Protein AF-A0A438HJS9-F1 (afdb_monomer)

Mean predicted aligned error: 13.34 Å

InterPro domains:
  IPR008380 HAD-superfamily hydrolase, subfamily IG, 5'-nucleotidase [PF05761] (18-177)
  IPR008380 HAD-superfamily hydrolase, subfamily IG, 5'-nucleotidase [PTHR12103] (16-177)
  IPR023214 HAD superfamily [G3DSA:3.40.50.1000] (55-177)
  IPR023214 HAD superfamily [G3DSA:3.40.50.1000] (178-227)
  IPR036412 HAD-like superfamily [SSF56784] (24-225)

Sequence (232 aa):
MIPTSMECTNTQESTNQKRKRVTIVKLSKLLSVVAACLIADMVQYFVDAKLEFDPSYIYQDVNHAIQHAHQSGLVHRGILSDPDRYLVKNGQLLRFLKMLREKGKNLFLLTNSPFTLWMEGCVLCWRSLKGNTSFCIDVPFLDSLGERESWRELFDVVIAKANKPNFYSSEHPFRFVMYFGDHLFSDLRGPSKAGWRTAAIIQELESEIQIQNEDSYRFEQAWELGSVGFLA

Structure (mmCIF, N/CA/C/O backbone):
data_AF-A0A438HJS9-F1
#
_entry.id   AF-A0A438HJS9-F1
#
loop_
_atom_site.group_PDB
_atom_site.id
_atom_site.type_symbol
_atom_site.label_atom_id
_atom_site.label_alt_id
_atom_site.label_comp_id
_atom_site.label_asym_id
_atom_site.label_entity_id
_atom_site.label_seq_id
_atom_site.pdbx_PDB_ins_code
_atom_site.Cartn_x
_atom_site.Cartn_y
_atom_site.Cartn_z
_atom_site.occupancy
_atom_site.B_iso_or_equiv
_atom_site.auth_seq_id
_atom_site.auth_comp_id
_atom_site.auth_asym_id
_atom_site.auth_atom_id
_atom_site.pdbx_PDB_model_num
ATOM 1 N N . MET A 1 1 ? 80.259 -23.072 -2.038 1.00 36.91 1 MET A N 1
ATOM 2 C CA . MET A 1 1 ? 79.045 -22.865 -1.221 1.00 36.91 1 MET A CA 1
ATOM 3 C C . MET A 1 1 ? 78.018 -22.135 -2.072 1.00 36.91 1 MET A C 1
ATOM 5 O O . MET A 1 1 ? 78.309 -21.048 -2.543 1.00 36.91 1 MET A O 1
ATOM 9 N N . ILE A 1 2 ? 76.881 -22.777 -2.319 1.00 23.23 2 ILE A N 1
ATOM 10 C CA . ILE A 1 2 ? 75.608 -22.225 -2.831 1.00 23.23 2 ILE A CA 1
ATOM 11 C C . ILE A 1 2 ? 74.6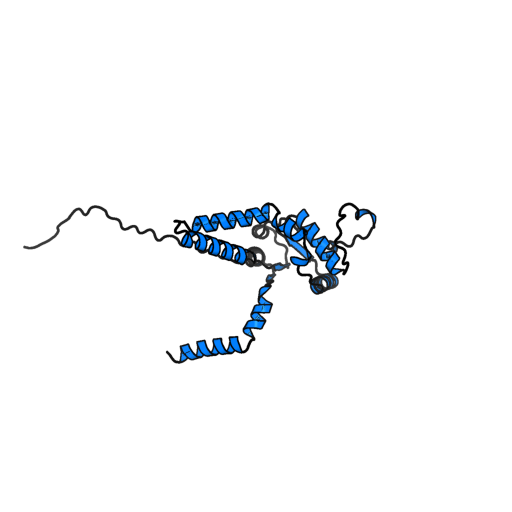62 -22.164 -1.604 1.00 23.23 2 ILE A C 1
ATOM 13 O O . ILE A 1 2 ? 74.861 -23.025 -0.740 1.00 23.23 2 ILE A O 1
ATOM 17 N N . PRO A 1 3 ? 73.567 -21.368 -1.525 1.00 37.38 3 PRO A N 1
ATOM 18 C CA . PRO A 1 3 ? 73.232 -19.978 -1.909 1.00 37.38 3 PRO A CA 1
ATOM 19 C C . PRO A 1 3 ? 72.901 -19.149 -0.624 1.00 37.38 3 PRO A C 1
ATOM 21 O O . PRO A 1 3 ? 73.185 -19.616 0.470 1.00 37.38 3 PRO A O 1
ATOM 24 N N . THR A 1 4 ? 72.465 -17.882 -0.633 1.00 26.59 4 THR A N 1
ATOM 25 C CA . THR A 1 4 ? 71.075 -17.346 -0.742 1.00 26.59 4 THR A CA 1
ATOM 26 C C . THR A 1 4 ? 71.210 -15.843 -0.432 1.00 26.59 4 THR A C 1
ATOM 28 O O . THR A 1 4 ? 71.917 -15.519 0.511 1.00 26.59 4 THR A O 1
ATOM 31 N N . SER A 1 5 ? 70.659 -14.852 -1.126 1.00 31.12 5 SER A N 1
ATOM 32 C CA . SER A 1 5 ? 69.357 -14.698 -1.771 1.00 31.12 5 SER A CA 1
ATOM 33 C C . SER A 1 5 ? 69.440 -13.561 -2.803 1.00 31.12 5 SER A C 1
ATOM 35 O O . SER A 1 5 ? 70.046 -12.525 -2.538 1.00 31.12 5 SER A O 1
ATOM 37 N N . MET A 1 6 ? 68.816 -13.740 -3.970 1.00 30.30 6 MET A N 1
ATOM 38 C CA . MET A 1 6 ? 68.521 -12.649 -4.903 1.00 30.30 6 MET A CA 1
ATOM 39 C C . MET A 1 6 ? 67.358 -11.823 -4.344 1.00 30.30 6 MET A C 1
ATOM 41 O O . MET A 1 6 ? 66.237 -12.323 -4.284 1.00 30.30 6 MET A O 1
ATOM 45 N N . GLU A 1 7 ? 67.591 -10.562 -3.992 1.00 28.34 7 GLU A N 1
ATOM 46 C CA . GLU A 1 7 ? 66.517 -9.567 -3.939 1.00 28.34 7 GLU A CA 1
ATOM 47 C C . GLU A 1 7 ? 66.384 -8.939 -5.331 1.00 28.34 7 GLU A C 1
ATOM 49 O O . GLU A 1 7 ? 67.071 -7.984 -5.684 1.00 28.34 7 GLU A O 1
ATOM 54 N N . CYS A 1 8 ? 65.518 -9.526 -6.161 1.00 27.89 8 CYS A N 1
ATOM 55 C CA . CYS A 1 8 ? 64.969 -8.832 -7.321 1.00 27.89 8 CYS A CA 1
ATOM 56 C C . CYS A 1 8 ? 63.914 -7.840 -6.824 1.00 27.89 8 CYS A C 1
ATOM 58 O O . CYS A 1 8 ? 62.907 -8.230 -6.233 1.00 27.89 8 CYS A O 1
ATOM 60 N N . THR A 1 9 ? 64.134 -6.557 -7.093 1.00 31.39 9 THR A N 1
ATOM 61 C CA . THR A 1 9 ? 63.123 -5.504 -6.998 1.00 31.39 9 THR A CA 1
ATOM 62 C C . THR A 1 9 ? 61.981 -5.816 -7.967 1.00 31.39 9 THR A C 1
ATOM 64 O O . THR A 1 9 ? 62.083 -5.520 -9.156 1.00 31.39 9 THR A O 1
ATOM 67 N N . ASN A 1 10 ? 60.905 -6.433 -7.473 1.00 28.92 10 ASN A N 1
ATOM 68 C CA . ASN A 1 10 ? 59.678 -6.601 -8.242 1.00 28.92 10 ASN A CA 1
ATOM 69 C C . ASN A 1 10 ? 58.824 -5.340 -8.118 1.00 28.92 10 ASN A C 1
ATOM 71 O O . ASN A 1 10 ? 58.289 -5.005 -7.060 1.00 28.92 10 ASN A O 1
ATOM 75 N N . THR A 1 11 ? 58.730 -4.651 -9.246 1.00 31.45 11 THR A N 1
ATOM 76 C CA . THR A 1 11 ? 57.794 -3.581 -9.553 1.00 31.45 11 THR A CA 1
ATOM 77 C C . THR A 1 11 ? 56.360 -4.026 -9.266 1.00 31.45 11 THR A C 1
ATOM 79 O O . THR A 1 11 ? 55.973 -5.169 -9.502 1.00 31.45 11 THR A O 1
ATOM 82 N N . GLN A 1 12 ? 55.583 -3.094 -8.726 1.00 38.19 12 GLN A N 1
ATOM 83 C CA . GLN A 1 12 ? 54.184 -3.245 -8.357 1.00 38.19 12 GLN A CA 1
ATOM 84 C C . GLN A 1 12 ? 53.313 -3.678 -9.544 1.00 38.19 12 GLN A C 1
ATOM 86 O O . GLN A 1 12 ? 53.161 -2.921 -10.493 1.00 38.19 12 GLN A O 1
ATOM 91 N N . GLU A 1 13 ? 52.615 -4.801 -9.407 1.00 30.44 13 GLU A N 1
ATOM 92 C CA . GLU A 1 13 ? 51.274 -4.967 -9.972 1.00 30.44 13 GLU A CA 1
ATOM 93 C C . GLU A 1 13 ? 50.372 -5.534 -8.879 1.00 30.44 13 GLU A C 1
ATOM 95 O O . GLU A 1 13 ? 50.221 -6.737 -8.676 1.00 30.44 13 GLU A O 1
ATOM 100 N N . SER A 1 14 ? 49.794 -4.623 -8.096 1.00 30.41 14 SER A N 1
ATOM 101 C CA . SER A 1 14 ? 48.720 -4.962 -7.178 1.00 30.41 14 SER A CA 1
ATOM 102 C C . SER A 1 14 ? 47.487 -5.342 -7.997 1.00 30.41 14 SER A C 1
ATOM 104 O O . SER A 1 14 ? 46.761 -4.468 -8.475 1.00 30.41 14 SER A O 1
ATOM 106 N N . THR A 1 15 ? 47.206 -6.636 -8.124 1.00 37.34 15 THR A N 1
ATOM 107 C CA . THR A 1 15 ? 45.892 -7.141 -8.532 1.00 37.34 15 THR A CA 1
ATOM 108 C C . THR A 1 15 ? 44.887 -6.847 -7.420 1.00 37.34 15 THR A C 1
ATOM 110 O O . THR A 1 15 ? 44.497 -7.717 -6.644 1.00 37.34 15 THR A O 1
ATOM 113 N N . ASN A 1 16 ? 44.483 -5.584 -7.297 1.00 35.62 16 ASN A N 1
ATOM 114 C CA . ASN A 1 16 ? 43.417 -5.165 -6.403 1.00 35.62 16 ASN A CA 1
ATOM 115 C C . ASN A 1 16 ? 42.095 -5.230 -7.176 1.00 35.62 16 ASN A C 1
ATOM 117 O O . ASN A 1 16 ? 41.502 -4.210 -7.530 1.00 35.62 16 ASN A O 1
ATOM 121 N N . GLN A 1 17 ? 41.648 -6.451 -7.481 1.00 43.78 17 GLN A N 1
ATOM 122 C CA . GLN A 1 17 ? 40.309 -6.699 -8.006 1.00 43.78 17 GLN A CA 1
ATOM 123 C C . GLN A 1 17 ? 39.312 -6.375 -6.879 1.00 43.78 17 GLN A C 1
ATOM 125 O O . GLN A 1 17 ? 38.892 -7.252 -6.122 1.00 43.78 17 GLN A O 1
ATOM 130 N N . LYS A 1 18 ? 38.963 -5.091 -6.710 1.00 45.22 18 LYS A N 1
ATOM 131 C CA . LYS A 1 18 ? 37.887 -4.656 -5.809 1.00 45.22 18 LYS A CA 1
ATOM 132 C C . LYS A 1 18 ? 36.639 -5.455 -6.180 1.00 45.22 18 LYS A C 1
ATOM 134 O O . LYS A 1 18 ? 36.054 -5.219 -7.236 1.00 45.22 18 LYS A O 1
ATOM 139 N N . ARG A 1 19 ? 36.231 -6.406 -5.329 1.00 44.53 19 ARG A N 1
ATOM 140 C CA . ARG A 1 19 ? 34.932 -7.087 -5.441 1.00 44.53 19 ARG A CA 1
ATOM 141 C C . ARG A 1 19 ? 33.866 -6.006 -5.627 1.00 44.53 19 ARG A C 1
ATOM 143 O O . ARG A 1 19 ? 33.640 -5.221 -4.705 1.00 44.53 19 ARG A O 1
ATOM 150 N N . LYS A 1 20 ? 33.243 -5.941 -6.812 1.00 50.22 20 LYS A N 1
ATOM 151 C CA . LYS A 1 20 ? 32.084 -5.071 -7.047 1.00 50.22 20 LYS A CA 1
ATOM 152 C C . LYS A 1 20 ? 31.055 -5.420 -5.973 1.00 50.22 20 LYS A C 1
ATOM 154 O O . LYS A 1 20 ? 30.619 -6.565 -5.877 1.00 50.22 20 LYS A O 1
ATOM 159 N N . ARG A 1 21 ? 30.740 -4.458 -5.104 1.00 48.16 21 ARG A N 1
ATOM 160 C CA . ARG A 1 21 ? 29.723 -4.623 -4.064 1.00 48.16 21 ARG A CA 1
ATOM 161 C C . ARG A 1 21 ? 28.391 -4.795 -4.787 1.00 48.16 21 ARG A C 1
ATOM 163 O O . ARG A 1 21 ? 27.907 -3.850 -5.398 1.00 48.16 21 ARG A O 1
ATOM 170 N N . VAL A 1 22 ? 27.840 -6.004 -4.766 1.00 57.97 22 VAL A N 1
ATOM 171 C CA . VAL A 1 22 ? 26.507 -6.259 -5.312 1.00 57.97 22 VAL A CA 1
ATOM 172 C C . VAL A 1 22 ? 25.498 -5.667 -4.333 1.00 57.97 22 VAL A C 1
ATOM 174 O O . VAL A 1 22 ? 25.405 -6.109 -3.188 1.00 57.97 22 VAL A O 1
ATOM 177 N N . THR A 1 23 ? 24.772 -4.639 -4.765 1.00 67.50 23 THR A N 1
ATOM 178 C CA . THR A 1 23 ? 23.659 -4.075 -3.997 1.00 67.50 23 THR A CA 1
ATOM 179 C C . THR A 1 23 ? 22.40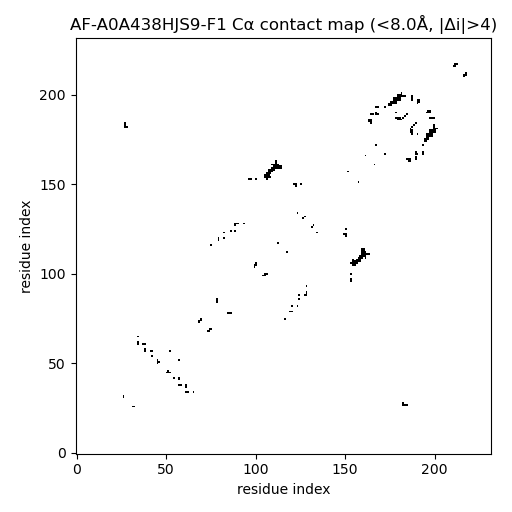6 -4.872 -4.327 1.00 67.50 23 THR A C 1
ATOM 181 O O . THR A 1 23 ? 21.853 -4.739 -5.414 1.00 67.50 23 THR A O 1
ATOM 184 N N . ILE A 1 24 ? 21.963 -5.717 -3.396 1.00 68.50 24 ILE A N 1
ATOM 185 C CA . ILE A 1 24 ? 20.696 -6.445 -3.521 1.00 68.50 24 ILE A CA 1
ATOM 186 C C . ILE A 1 24 ? 19.579 -5.549 -2.992 1.00 68.50 24 ILE A C 1
ATOM 188 O O . ILE A 1 24 ? 19.628 -5.090 -1.848 1.00 68.50 24 ILE A O 1
ATOM 192 N N . VAL A 1 25 ? 18.559 -5.320 -3.815 1.00 66.12 25 VAL A N 1
ATOM 193 C CA . VAL A 1 25 ? 17.379 -4.538 -3.443 1.00 66.12 25 VAL A CA 1
ATOM 194 C C . VAL A 1 25 ? 16.231 -5.485 -3.131 1.00 66.12 25 VAL A C 1
ATOM 196 O O . VAL A 1 25 ? 15.881 -6.342 -3.936 1.00 66.12 25 VAL A O 1
ATOM 199 N N . LYS A 1 26 ? 15.612 -5.310 -1.959 1.00 60.88 26 LYS A N 1
ATOM 200 C CA . LYS A 1 26 ? 14.424 -6.074 -1.580 1.00 60.88 26 LYS A CA 1
ATOM 201 C C . LYS A 1 26 ? 13.152 -5.374 -2.054 1.00 60.88 26 LYS A C 1
ATOM 203 O O . LYS A 1 26 ? 12.781 -4.316 -1.549 1.00 60.88 26 LYS A O 1
ATOM 208 N N . LEU A 1 27 ? 12.464 -6.024 -2.978 1.00 60.16 27 LEU A N 1
ATOM 209 C CA . LEU A 1 27 ? 11.144 -5.669 -3.482 1.00 60.16 27 LEU A CA 1
ATOM 210 C C . LEU A 1 27 ? 10.079 -6.287 -2.561 1.00 60.16 27 LEU A C 1
ATOM 212 O O . LEU A 1 27 ? 10.125 -7.476 -2.273 1.00 60.16 27 LEU A O 1
ATOM 216 N N . SER A 1 28 ? 9.192 -5.473 -1.984 1.00 57.69 28 SER A N 1
ATOM 217 C CA . SER A 1 28 ? 8.257 -5.925 -0.927 1.00 57.69 28 SER A CA 1
ATOM 218 C C . SER A 1 28 ? 6.917 -5.187 -0.915 1.00 57.69 28 SER A C 1
ATOM 220 O O . SER A 1 28 ? 6.211 -5.204 0.091 1.00 57.69 28 SER A O 1
ATOM 222 N N . LYS A 1 29 ? 6.594 -4.491 -2.007 1.00 66.00 29 LYS A N 1
ATOM 223 C CA . LYS A 1 29 ? 5.339 -3.761 -2.201 1.00 66.00 29 LYS A CA 1
ATOM 224 C C . LYS A 1 29 ? 4.635 -4.309 -3.437 1.00 66.00 29 LYS A C 1
ATOM 226 O O . LYS A 1 29 ? 5.308 -4.767 -4.352 1.00 66.00 29 LYS A O 1
ATOM 231 N N . LEU A 1 30 ? 3.323 -4.122 -3.536 1.00 60.19 30 LEU A N 1
ATOM 232 C CA . LEU A 1 30 ? 2.582 -4.381 -4.778 1.00 60.19 30 LEU A CA 1
ATOM 233 C C . LEU A 1 30 ? 3.174 -3.590 -5.967 1.00 60.19 30 LEU A C 1
ATOM 235 O O . LEU A 1 30 ? 3.402 -4.120 -7.049 1.00 60.19 30 LEU A O 1
ATOM 239 N N . LEU A 1 31 ? 3.574 -2.336 -5.723 1.00 66.94 31 LEU A N 1
ATOM 240 C CA . LEU A 1 31 ? 4.291 -1.494 -6.694 1.00 66.94 31 LEU A CA 1
ATOM 241 C C . LEU A 1 31 ? 5.680 -2.027 -7.071 1.00 66.94 31 LEU A C 1
ATOM 243 O O . LEU A 1 31 ? 6.273 -1.576 -8.047 1.00 66.94 31 LEU A O 1
ATOM 247 N N . SER A 1 32 ? 6.228 -2.968 -6.301 1.00 74.38 32 SER A N 1
ATOM 248 C CA . SER A 1 32 ? 7.504 -3.587 -6.633 1.00 74.38 32 SER A CA 1
ATOM 249 C C . SER A 1 32 ? 7.410 -4.510 -7.843 1.00 74.38 32 SER A C 1
ATOM 251 O O . SER A 1 32 ? 8.415 -4.658 -8.527 1.00 74.38 32 SER A O 1
ATOM 253 N N . VAL A 1 33 ? 6.233 -5.070 -8.140 1.00 81.19 33 VAL A N 1
ATOM 254 C CA . VAL A 1 33 ? 6.018 -5.830 -9.381 1.00 81.19 33 VAL A CA 1
ATOM 255 C C . VAL A 1 33 ? 6.135 -4.893 -10.581 1.00 81.19 33 VAL A C 1
ATOM 257 O O . VAL A 1 33 ? 6.899 -5.168 -11.496 1.00 81.19 33 VAL A O 1
ATOM 260 N N . VAL A 1 34 ? 5.488 -3.722 -10.521 1.00 83.62 34 VAL A N 1
ATOM 261 C CA . VAL A 1 34 ? 5.596 -2.687 -11.566 1.00 83.62 34 VAL A CA 1
ATOM 262 C C . VAL A 1 34 ? 7.048 -2.244 -11.757 1.00 83.62 34 VAL A C 1
ATOM 264 O O . VAL A 1 34 ? 7.524 -2.170 -12.885 1.00 83.62 34 VAL A O 1
ATOM 267 N N . ALA A 1 35 ? 7.773 -1.993 -10.662 1.00 86.44 35 ALA A N 1
ATOM 268 C CA . ALA A 1 35 ? 9.187 -1.633 -10.732 1.00 86.44 35 ALA A CA 1
ATOM 269 C C . ALA A 1 35 ? 10.042 -2.744 -11.362 1.00 86.44 35 ALA A C 1
ATOM 271 O O . ALA A 1 35 ? 10.905 -2.448 -12.183 1.00 86.44 35 ALA A O 1
ATOM 272 N N . ALA A 1 36 ? 9.801 -4.009 -11.005 1.00 88.69 36 ALA A N 1
ATOM 273 C CA . ALA A 1 36 ? 10.524 -5.147 -11.565 1.00 88.69 36 ALA A CA 1
ATOM 274 C C . ALA A 1 36 ? 10.272 -5.300 -13.070 1.00 88.69 36 ALA A C 1
ATOM 276 O O . ALA A 1 36 ? 11.234 -5.444 -13.819 1.00 88.69 36 ALA A O 1
ATOM 277 N N . CYS A 1 37 ? 9.011 -5.210 -13.504 1.00 91.06 37 CYS A N 1
ATOM 278 C CA . CYS A 1 37 ? 8.646 -5.257 -14.919 1.00 91.06 37 CYS A CA 1
ATOM 279 C C . CYS A 1 37 ? 9.308 -4.117 -15.698 1.00 91.06 37 CYS A C 1
ATOM 281 O O . CYS A 1 37 ? 9.987 -4.380 -16.678 1.00 91.06 37 CYS A O 1
ATOM 283 N N . LEU A 1 38 ? 9.222 -2.873 -15.213 1.00 91.81 38 LEU A N 1
ATOM 284 C CA . LEU A 1 38 ? 9.847 -1.728 -15.887 1.00 91.81 38 LEU A CA 1
ATOM 285 C C . LEU A 1 38 ? 11.370 -1.856 -15.984 1.00 91.81 38 LEU A C 1
ATOM 287 O O . LEU A 1 38 ? 11.947 -1.532 -17.017 1.00 91.81 38 LEU A O 1
ATOM 291 N N . ILE A 1 39 ? 12.031 -2.334 -14.926 1.00 93.31 39 ILE A N 1
ATOM 292 C CA . ILE A 1 39 ? 13.476 -2.590 -14.967 1.00 93.31 39 ILE A CA 1
ATOM 293 C C . ILE A 1 39 ? 13.788 -3.676 -16.000 1.00 93.31 39 ILE A C 1
ATOM 295 O O . ILE A 1 39 ? 14.720 -3.501 -16.780 1.00 93.31 39 ILE A O 1
ATOM 299 N N . ALA A 1 40 ? 13.026 -4.774 -16.016 1.00 93.88 40 ALA A N 1
ATOM 300 C CA . ALA A 1 40 ? 13.219 -5.862 -16.969 1.00 93.88 40 ALA A CA 1
ATOM 301 C C . ALA A 1 40 ? 13.025 -5.385 -18.416 1.00 93.88 40 ALA A C 1
ATOM 303 O O . ALA A 1 40 ? 13.897 -5.625 -19.247 1.00 93.88 40 ALA A O 1
ATOM 304 N N . ASP A 1 41 ? 11.953 -4.639 -18.686 1.00 95.19 41 ASP A N 1
ATOM 305 C CA . ASP A 1 41 ? 11.640 -4.089 -20.006 1.00 95.19 41 ASP A CA 1
ATOM 306 C C . ASP A 1 41 ? 12.724 -3.114 -20.479 1.00 95.19 41 ASP A C 1
ATOM 308 O O . ASP A 1 41 ? 13.176 -3.186 -21.622 1.00 95.19 41 ASP A O 1
ATOM 312 N N . MET A 1 42 ? 13.196 -2.223 -19.598 1.00 94.88 42 MET A N 1
ATOM 313 C CA . MET A 1 42 ? 14.285 -1.305 -19.932 1.00 94.88 42 MET A CA 1
ATOM 314 C C . MET A 1 42 ? 15.573 -2.068 -20.225 1.00 94.88 42 MET A C 1
ATOM 316 O O . MET A 1 42 ? 16.196 -1.830 -21.255 1.00 94.88 42 MET A O 1
ATOM 320 N N . VAL A 1 43 ? 15.967 -3.004 -19.359 1.00 95.06 43 VAL A N 1
ATOM 321 C CA . VAL A 1 43 ? 17.169 -3.822 -19.573 1.00 95.06 43 VAL A CA 1
ATOM 322 C C . VAL A 1 43 ? 17.080 -4.576 -20.899 1.00 95.06 43 VAL A C 1
ATOM 324 O O . VAL A 1 43 ? 18.034 -4.531 -21.674 1.00 95.06 43 VAL A O 1
ATOM 327 N N . GLN A 1 44 ? 15.938 -5.202 -21.193 1.00 95.75 44 GLN A N 1
ATOM 328 C CA . GLN A 1 44 ? 15.708 -5.903 -22.455 1.00 95.75 44 GLN A CA 1
ATOM 329 C C . GLN A 1 44 ? 15.855 -4.956 -23.653 1.00 95.75 44 GLN A C 1
ATOM 331 O O . GLN A 1 44 ? 16.579 -5.267 -24.595 1.00 95.75 44 GLN A O 1
ATOM 336 N N . TYR A 1 45 ? 15.268 -3.758 -23.580 1.00 96.44 45 TYR A N 1
ATOM 337 C CA . TYR A 1 45 ? 15.394 -2.738 -24.621 1.00 96.44 45 TYR A CA 1
ATOM 338 C C . TYR A 1 45 ? 16.854 -2.339 -24.895 1.00 96.44 45 TYR A C 1
ATOM 340 O O . TYR A 1 45 ? 17.269 -2.285 -26.054 1.00 96.44 45 TYR A O 1
ATOM 348 N N . PHE A 1 46 ? 17.659 -2.082 -23.855 1.00 96.19 46 PHE A N 1
ATOM 349 C CA . PHE A 1 46 ? 19.078 -1.740 -24.031 1.00 96.19 46 PHE A CA 1
ATOM 350 C C . PHE A 1 46 ? 19.875 -2.898 -24.648 1.00 96.19 46 PHE A C 1
ATOM 352 O O . PHE A 1 46 ? 20.724 -2.664 -25.513 1.00 96.19 46 PHE A O 1
ATOM 359 N N . VAL A 1 47 ? 19.583 -4.137 -24.237 1.00 95.88 47 VAL A N 1
ATOM 360 C CA . VAL A 1 47 ? 20.211 -5.349 -24.782 1.00 95.88 47 VAL A CA 1
ATOM 361 C C . VAL A 1 47 ? 19.897 -5.507 -26.270 1.00 95.88 47 VAL A C 1
ATOM 363 O O . VAL A 1 47 ? 20.822 -5.660 -27.071 1.00 95.88 47 VAL A O 1
ATOM 366 N N . ASP A 1 48 ? 18.626 -5.403 -26.657 1.00 97.62 48 ASP A N 1
ATOM 367 C CA . ASP A 1 48 ? 18.191 -5.562 -28.050 1.00 97.62 48 ASP A CA 1
ATOM 368 C C . ASP A 1 48 ? 18.756 -4.459 -28.954 1.00 97.62 48 ASP A C 1
ATOM 370 O O . ASP A 1 48 ? 19.172 -4.714 -30.088 1.00 97.62 48 ASP A O 1
ATOM 374 N N . ALA A 1 49 ? 18.851 -3.235 -28.426 1.00 97.06 49 ALA A N 1
ATOM 375 C CA . ALA A 1 49 ? 19.447 -2.094 -29.111 1.00 97.06 49 ALA A CA 1
ATOM 376 C C . ALA A 1 49 ? 20.990 -2.116 -29.138 1.00 97.06 49 ALA A C 1
ATOM 378 O O . ALA A 1 49 ? 21.594 -1.246 -29.768 1.00 97.06 49 ALA A O 1
ATOM 379 N N . LYS A 1 50 ? 21.639 -3.093 -28.482 1.00 97.00 50 LYS A N 1
ATOM 380 C CA . LYS A 1 50 ? 23.105 -3.191 -28.323 1.00 97.00 50 LYS A CA 1
ATOM 381 C C . LYS A 1 50 ? 23.733 -1.926 -27.728 1.00 97.00 50 LYS A C 1
ATOM 383 O O . LYS A 1 50 ? 24.828 -1.520 -28.117 1.00 97.00 50 LYS A O 1
ATOM 388 N N . LEU A 1 51 ? 23.027 -1.295 -26.797 1.00 95.69 51 LEU A N 1
ATOM 389 C CA . LEU A 1 51 ? 23.491 -0.111 -26.087 1.00 95.69 51 LEU A CA 1
ATOM 390 C C . LEU A 1 51 ? 24.209 -0.531 -24.802 1.00 95.69 51 LEU A C 1
ATOM 392 O O . LEU A 1 51 ? 23.726 -1.389 -24.066 1.00 95.69 51 LEU A O 1
ATOM 396 N N . GLU A 1 52 ? 25.349 0.091 -24.507 1.00 95.44 52 GLU A N 1
ATOM 397 C CA . GLU A 1 52 ? 25.984 -0.060 -23.196 1.00 95.44 52 GLU A CA 1
ATOM 398 C C . GLU A 1 52 ? 25.170 0.680 -22.128 1.00 95.44 52 GLU A C 1
ATOM 400 O O . GLU A 1 52 ? 24.716 1.806 -22.340 1.00 95.44 52 GLU A O 1
ATOM 405 N N . PHE A 1 53 ? 24.992 0.055 -20.965 1.00 93.94 53 PHE A N 1
ATOM 406 C CA . PHE A 1 53 ? 24.255 0.633 -19.844 1.00 93.94 53 PHE A CA 1
ATOM 407 C C . PHE A 1 53 ? 24.836 0.186 -18.500 1.00 93.94 53 PHE A C 1
ATOM 409 O O . PHE A 1 53 ? 25.448 -0.878 -18.387 1.00 93.94 53 PHE A O 1
ATOM 416 N N . ASP A 1 54 ? 24.597 0.983 -17.456 1.00 92.94 54 ASP A N 1
ATOM 417 C CA . ASP A 1 54 ? 24.842 0.581 -16.071 1.00 92.94 54 ASP A CA 1
ATOM 418 C C . ASP A 1 54 ? 23.500 0.234 -15.396 1.00 92.94 54 ASP A C 1
ATOM 420 O O . ASP A 1 54 ? 22.624 1.104 -15.286 1.00 92.94 54 ASP A O 1
ATOM 424 N N . PRO A 1 55 ? 23.311 -1.009 -14.912 1.00 89.25 55 PRO A N 1
ATOM 425 C CA . PRO A 1 55 ? 22.075 -1.421 -14.250 1.00 89.25 55 PRO A CA 1
ATOM 426 C C . PRO A 1 55 ? 21.686 -0.550 -13.047 1.00 89.25 55 PRO A C 1
ATOM 428 O O . PRO A 1 55 ? 20.503 -0.431 -12.727 1.00 89.25 55 PRO A O 1
ATOM 431 N N . SER A 1 56 ? 22.661 0.060 -12.365 1.00 90.44 56 SER A N 1
ATOM 432 C CA . SER A 1 56 ? 22.400 0.913 -11.206 1.00 90.44 56 SER A CA 1
ATOM 433 C C . SER A 1 56 ? 21.711 2.223 -11.586 1.00 90.44 56 SER A C 1
ATOM 435 O O . SER A 1 56 ? 20.833 2.660 -10.841 1.00 90.44 56 SER A O 1
ATOM 437 N N . TYR A 1 57 ? 22.032 2.802 -12.748 1.00 93.44 57 TYR A N 1
ATOM 438 C CA . TYR A 1 57 ? 21.351 3.998 -13.248 1.00 93.44 57 TYR A CA 1
ATOM 439 C C . TYR A 1 57 ? 19.942 3.675 -13.734 1.00 93.44 57 TYR A C 1
ATOM 441 O O . TYR A 1 57 ? 19.012 4.365 -13.333 1.00 93.44 57 TYR A O 1
ATOM 449 N N . ILE A 1 58 ? 19.749 2.562 -14.455 1.00 92.88 58 ILE A N 1
ATOM 450 C CA . ILE A 1 58 ? 18.400 2.105 -14.838 1.00 92.88 58 ILE A CA 1
ATOM 451 C C . ILE A 1 58 ? 17.522 1.944 -13.593 1.00 92.88 58 ILE A C 1
ATOM 453 O O . ILE A 1 58 ? 16.409 2.463 -13.531 1.00 92.88 58 ILE A O 1
ATOM 457 N N . TYR A 1 59 ? 18.036 1.267 -12.564 1.00 90.44 59 TYR A N 1
ATOM 458 C CA . TYR A 1 59 ? 17.318 1.109 -11.305 1.00 90.44 59 TYR A CA 1
ATOM 459 C C . TYR A 1 59 ? 16.975 2.462 -10.655 1.00 90.44 59 TYR A C 1
ATOM 461 O O . TYR A 1 59 ? 15.852 2.646 -10.182 1.00 90.44 59 TYR A O 1
ATOM 469 N N . GLN A 1 60 ? 17.922 3.403 -10.596 1.00 91.56 60 GLN A N 1
ATOM 470 C CA . GLN A 1 60 ? 17.691 4.726 -10.003 1.00 91.56 60 GLN A CA 1
ATOM 471 C C . GLN A 1 60 ? 16.635 5.516 -10.778 1.00 91.56 60 GLN A C 1
ATOM 473 O O . GLN A 1 60 ? 15.706 6.035 -10.161 1.00 91.56 60 GLN A O 1
ATOM 478 N N . ASP A 1 61 ? 16.727 5.538 -12.104 1.00 93.81 61 ASP A N 1
ATOM 479 C CA . ASP A 1 61 ? 15.814 6.276 -12.974 1.00 93.81 61 ASP A CA 1
ATOM 480 C C . ASP A 1 61 ? 14.391 5.723 -12.896 1.00 93.81 61 ASP A C 1
ATOM 482 O O . ASP A 1 61 ? 13.443 6.491 -12.712 1.00 93.81 61 ASP A O 1
ATOM 486 N N . VAL A 1 62 ? 14.226 4.394 -12.922 1.00 92.00 62 VAL A N 1
ATOM 487 C CA . VAL A 1 62 ? 12.911 3.758 -12.739 1.00 92.00 62 VAL A CA 1
ATOM 488 C C . VAL A 1 62 ? 12.321 4.118 -11.377 1.00 92.00 62 VAL A C 1
ATOM 490 O O . VAL A 1 62 ? 11.156 4.512 -11.288 1.00 92.00 62 VAL A O 1
ATOM 493 N N . ASN A 1 63 ? 13.107 4.037 -10.300 1.00 89.25 63 ASN A N 1
ATOM 494 C CA . ASN A 1 63 ? 12.606 4.390 -8.972 1.00 89.25 63 ASN A CA 1
ATOM 495 C C . ASN A 1 63 ? 12.257 5.872 -8.854 1.00 89.25 63 ASN A C 1
ATOM 497 O O . ASN A 1 63 ? 11.244 6.202 -8.238 1.00 89.25 63 ASN A O 1
ATOM 501 N N . HIS A 1 64 ? 13.055 6.764 -9.440 1.00 90.75 64 HIS A N 1
ATOM 502 C CA . HIS A 1 64 ? 12.753 8.191 -9.472 1.00 90.75 64 HIS A CA 1
ATOM 503 C C . HIS A 1 64 ? 11.473 8.475 -10.259 1.00 90.75 64 HIS A C 1
ATOM 505 O O . HIS A 1 64 ? 10.637 9.244 -9.785 1.00 90.75 64 HIS A O 1
ATOM 511 N N . ALA A 1 65 ? 11.269 7.818 -11.403 1.00 91.38 65 ALA A N 1
ATOM 512 C CA . ALA A 1 65 ? 10.059 7.959 -12.206 1.00 91.38 65 ALA A CA 1
ATOM 513 C C . ALA A 1 65 ? 8.808 7.490 -11.445 1.00 91.38 65 ALA A C 1
ATOM 515 O O . ALA A 1 65 ? 7.815 8.219 -11.370 1.00 91.38 65 ALA A O 1
ATOM 516 N N . ILE A 1 66 ? 8.871 6.316 -10.809 1.00 88.19 66 ILE A N 1
ATOM 517 C CA . ILE A 1 66 ? 7.780 5.794 -9.972 1.00 88.19 66 ILE A CA 1
ATOM 518 C C . ILE A 1 66 ? 7.506 6.751 -8.809 1.00 88.19 66 ILE A C 1
ATOM 520 O O . ILE A 1 66 ? 6.362 7.146 -8.572 1.00 88.19 66 ILE A O 1
ATOM 524 N N . GLN A 1 67 ? 8.550 7.178 -8.098 1.00 85.88 67 GLN A N 1
ATOM 525 C CA . GLN A 1 67 ? 8.412 8.081 -6.961 1.00 85.88 67 GLN A CA 1
ATOM 526 C C . GLN A 1 67 ? 7.797 9.424 -7.376 1.00 85.88 67 GLN A C 1
ATOM 528 O O . GLN A 1 67 ? 6.914 9.933 -6.682 1.00 85.88 67 GLN A O 1
ATOM 533 N N . HIS A 1 68 ? 8.203 9.965 -8.525 1.00 88.12 68 HIS A N 1
ATOM 534 C CA . HIS A 1 68 ? 7.629 11.175 -9.099 1.00 88.12 68 HIS A CA 1
ATOM 535 C C . HIS A 1 68 ? 6.144 10.990 -9.440 1.00 88.12 68 HIS A C 1
ATOM 537 O O . HIS A 1 68 ? 5.324 11.838 -9.080 1.00 88.12 68 HIS A O 1
ATOM 543 N N . ALA A 1 69 ? 5.755 9.873 -10.064 1.00 86.75 69 ALA A N 1
ATOM 544 C CA . ALA A 1 69 ? 4.353 9.579 -10.371 1.00 86.75 69 ALA A CA 1
ATOM 545 C C . ALA A 1 69 ? 3.471 9.541 -9.105 1.00 86.75 69 ALA A C 1
ATOM 547 O O . ALA A 1 69 ? 2.340 10.038 -9.112 1.00 86.75 69 ALA A O 1
ATOM 548 N N . HIS A 1 70 ? 4.003 9.024 -7.993 1.00 81.31 70 HIS A N 1
ATOM 549 C CA . HIS A 1 70 ? 3.320 9.038 -6.697 1.00 81.31 70 HIS A CA 1
ATOM 550 C C . HIS A 1 70 ? 3.257 10.435 -6.066 1.00 81.31 70 HIS A C 1
ATOM 552 O O . HIS A 1 70 ? 2.185 10.879 -5.655 1.00 81.31 70 HIS A O 1
ATOM 558 N N . GLN A 1 71 ? 4.387 11.141 -5.986 1.00 81.44 71 GLN A N 1
ATOM 559 C CA . GLN A 1 71 ? 4.484 12.439 -5.305 1.00 81.44 71 GLN A CA 1
ATOM 560 C C . GLN A 1 71 ? 3.756 13.566 -6.043 1.00 81.44 71 GLN A C 1
ATOM 562 O O . GLN A 1 71 ? 3.206 14.458 -5.401 1.00 81.44 71 GLN A O 1
ATOM 567 N N . SER A 1 72 ? 3.709 13.509 -7.375 1.00 84.44 72 SER A N 1
ATOM 568 C CA . SER A 1 72 ? 2.965 14.458 -8.215 1.00 84.44 72 SER A CA 1
ATOM 569 C C . SER A 1 72 ? 1.444 14.333 -8.073 1.00 84.44 72 SER A C 1
ATOM 571 O O . SER A 1 72 ? 0.706 15.221 -8.498 1.00 84.44 72 SER A O 1
ATOM 573 N N . GLY A 1 73 ? 0.952 13.235 -7.488 1.00 78.81 73 GLY A N 1
ATOM 574 C CA . GLY A 1 73 ? -0.477 12.955 -7.369 1.00 78.81 73 GLY A CA 1
ATOM 575 C C . GLY A 1 73 ? -1.121 12.415 -8.648 1.00 78.81 73 GLY A C 1
ATOM 576 O O . GLY A 1 73 ? -2.330 12.193 -8.650 1.00 78.81 73 GLY A O 1
ATOM 577 N N . LEU A 1 74 ? -0.347 12.169 -9.714 1.00 83.62 74 LEU A N 1
ATOM 578 C CA . LEU A 1 74 ? -0.859 11.642 -10.986 1.00 83.62 74 LEU A CA 1
ATOM 579 C C . LEU A 1 74 ? -1.552 10.290 -10.804 1.00 83.62 74 LEU A C 1
ATOM 581 O O . LEU A 1 74 ? -2.671 10.110 -11.276 1.00 83.62 74 LEU A O 1
ATOM 585 N N . VAL A 1 75 ? -0.932 9.380 -10.044 1.00 82.56 75 VAL A N 1
ATOM 586 C CA . VAL A 1 75 ? -1.522 8.068 -9.723 1.00 82.56 75 VAL A CA 1
ATOM 587 C C . VAL A 1 75 ? -2.859 8.235 -8.997 1.00 82.56 75 VAL A C 1
ATOM 589 O O . VAL A 1 75 ? -3.842 7.588 -9.3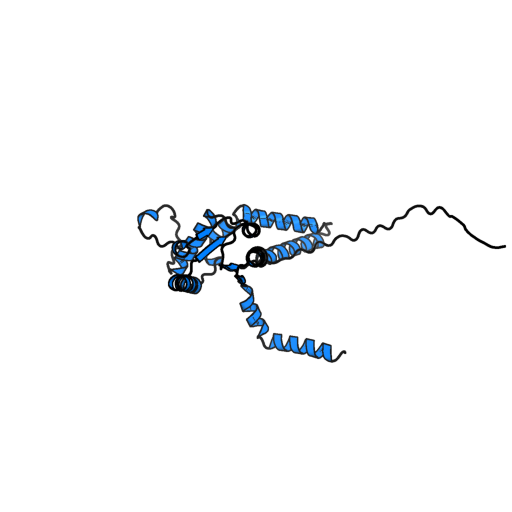45 1.00 82.56 75 VAL A O 1
ATOM 592 N N . HIS A 1 76 ? -2.922 9.146 -8.023 1.00 77.19 76 HIS A N 1
ATOM 593 C CA . HIS A 1 76 ? -4.144 9.399 -7.263 1.00 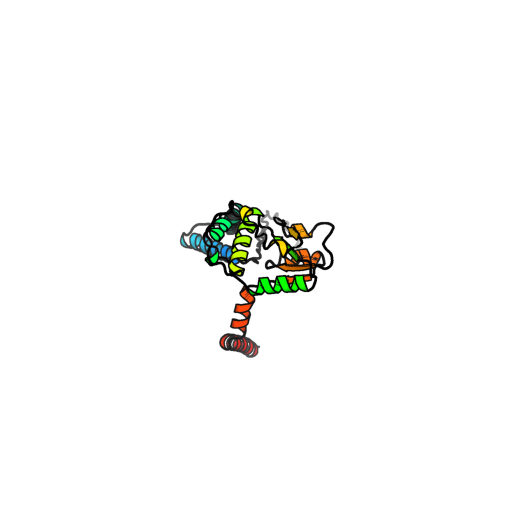77.19 76 HIS A CA 1
ATOM 594 C C . HIS A 1 76 ? -5.260 9.968 -8.144 1.00 77.19 76 HIS A C 1
ATOM 596 O O . HIS A 1 76 ? -6.385 9.488 -8.069 1.00 77.19 76 HIS A O 1
ATOM 602 N N . ARG A 1 77 ? -4.957 10.940 -9.012 1.00 80.50 77 ARG A N 1
ATOM 603 C CA . ARG A 1 77 ? -5.941 11.497 -9.955 1.00 80.50 77 ARG A CA 1
ATOM 604 C C . ARG A 1 77 ? -6.443 10.453 -10.947 1.00 80.50 77 ARG A C 1
ATOM 606 O O . ARG A 1 77 ? -7.635 10.422 -11.220 1.00 80.50 77 ARG A O 1
ATOM 613 N N . GLY A 1 78 ? -5.557 9.587 -11.441 1.00 83.19 78 GLY A N 1
ATOM 614 C CA . GLY A 1 78 ? -5.937 8.469 -12.305 1.00 83.19 78 GLY A CA 1
ATOM 615 C C . GLY A 1 78 ? -6.930 7.534 -11.614 1.00 83.19 78 GLY A C 1
ATOM 616 O O . GLY A 1 78 ? -8.004 7.283 -12.150 1.00 83.19 78 GLY A O 1
ATOM 617 N N . ILE A 1 79 ? -6.629 7.114 -10.381 1.00 80.81 79 ILE A N 1
ATOM 618 C CA . ILE A 1 79 ? -7.540 6.285 -9.573 1.00 80.81 79 ILE A CA 1
ATOM 619 C C . ILE A 1 79 ? -8.887 6.983 -9.356 1.00 80.81 79 ILE A C 1
ATOM 621 O O . ILE A 1 79 ? -9.931 6.356 -9.486 1.00 80.81 79 ILE A O 1
ATOM 625 N N . LEU A 1 80 ? -8.875 8.279 -9.037 1.00 76.88 80 LEU A N 1
ATOM 626 C CA . LEU A 1 80 ? -10.093 9.043 -8.761 1.00 76.88 80 LEU A CA 1
ATOM 627 C C . LEU A 1 80 ? -10.948 9.304 -10.009 1.00 76.88 80 LEU A C 1
ATOM 629 O O . LEU A 1 80 ? -12.141 9.557 -9.868 1.00 76.88 80 LEU A O 1
ATOM 633 N N . SER A 1 81 ? -10.365 9.228 -11.209 1.00 83.12 81 SER A N 1
ATOM 634 C CA . SER A 1 81 ? -11.104 9.371 -12.468 1.00 83.12 81 SER A CA 1
ATOM 635 C C . SER A 1 81 ? -11.983 8.161 -12.802 1.00 83.12 81 SER A C 1
ATOM 637 O O . SER A 1 81 ? -13.023 8.333 -13.428 1.00 83.12 81 SER A O 1
ATOM 639 N N . ASP A 1 82 ? -11.601 6.963 -12.344 1.00 80.00 82 ASP A N 1
ATOM 640 C CA . ASP A 1 82 ? -12.390 5.731 -12.482 1.00 80.00 82 ASP A CA 1
ATOM 641 C C . ASP A 1 82 ? -12.231 4.833 -11.235 1.00 80.00 82 ASP A C 1
ATOM 643 O O . ASP A 1 82 ? -11.542 3.809 -11.257 1.00 80.00 82 ASP A O 1
ATOM 647 N N . PRO A 1 83 ? -12.829 5.219 -10.097 1.00 75.31 83 PRO A N 1
ATOM 648 C CA . PRO A 1 83 ? -12.608 4.539 -8.822 1.00 75.31 83 PRO A CA 1
ATOM 649 C C . PRO A 1 83 ? -13.086 3.088 -8.826 1.00 75.31 83 PRO A C 1
ATOM 651 O O . PRO A 1 83 ? -12.499 2.256 -8.140 1.00 75.31 83 PRO A O 1
ATOM 654 N N . ASP A 1 84 ? -14.123 2.774 -9.603 1.00 77.75 84 ASP A N 1
ATOM 655 C CA . ASP A 1 84 ? -14.716 1.437 -9.675 1.00 77.75 84 ASP A CA 1
ATOM 656 C C . ASP A 1 84 ? -13.769 0.415 -10.301 1.00 77.75 84 ASP A C 1
ATOM 658 O O . ASP A 1 84 ? -13.782 -0.758 -9.927 1.00 77.75 84 ASP A O 1
ATOM 662 N N . ARG A 1 85 ? -12.903 0.869 -11.209 1.00 82.56 85 ARG A N 1
ATOM 663 C CA . ARG A 1 85 ? -11.874 0.035 -11.822 1.00 82.56 85 ARG A CA 1
ATOM 664 C C . ARG A 1 85 ? -10.709 -0.277 -10.886 1.00 82.56 85 ARG A C 1
ATOM 666 O O . ARG A 1 85 ? -10.105 -1.340 -11.007 1.00 82.56 85 ARG A O 1
ATOM 673 N N . TYR A 1 86 ? -10.357 0.649 -9.996 1.00 79.44 86 TYR A N 1
ATOM 674 C CA . TYR A 1 86 ? -9.125 0.564 -9.202 1.00 79.44 86 TYR A CA 1
ATOM 675 C C . TYR A 1 86 ? -9.351 0.224 -7.724 1.00 79.44 86 TYR A C 1
ATOM 677 O O . TYR A 1 86 ? -8.421 -0.237 -7.061 1.00 79.44 86 TYR A O 1
ATOM 685 N N . LEU A 1 87 ? -10.550 0.454 -7.182 1.00 77.50 87 LEU A N 1
ATOM 686 C CA . LEU A 1 87 ? -10.870 0.215 -5.776 1.00 77.50 87 LEU A CA 1
ATOM 687 C C . LEU A 1 87 ? -11.784 -0.999 -5.619 1.00 77.50 87 LEU A C 1
ATOM 689 O O . LEU A 1 87 ? -12.960 -0.981 -5.980 1.00 77.50 87 LEU A O 1
ATOM 693 N N . VAL A 1 88 ? -11.257 -2.041 -4.977 1.00 75.00 88 VAL A N 1
ATOM 694 C CA . VAL A 1 88 ? -12.048 -3.214 -4.600 1.00 75.00 88 VAL A CA 1
ATOM 695 C C . VAL A 1 88 ? -12.952 -2.864 -3.421 1.00 75.00 88 VAL A C 1
ATOM 697 O O . VAL A 1 88 ? -12.498 -2.493 -2.336 1.00 75.00 88 VAL A O 1
ATOM 700 N N . LYS A 1 89 ? -14.260 -3.010 -3.626 1.00 71.25 89 LYS A N 1
ATOM 701 C CA . LYS A 1 89 ? -15.281 -2.753 -2.608 1.00 71.25 89 LYS A CA 1
ATOM 702 C C . LYS A 1 89 ? -15.457 -3.995 -1.739 1.00 71.25 89 LYS A C 1
ATOM 704 O O . LYS A 1 89 ? -15.792 -5.061 -2.243 1.00 71.25 89 LYS A O 1
ATOM 709 N N . ASN A 1 90 ? -15.293 -3.851 -0.424 1.00 73.31 90 ASN A N 1
ATOM 710 C CA . ASN A 1 90 ? -15.515 -4.941 0.527 1.00 73.31 90 ASN A CA 1
ATOM 711 C C . ASN A 1 90 ? -16.591 -4.569 1.559 1.00 73.31 90 ASN A C 1
ATOM 713 O O . ASN A 1 90 ? -16.319 -3.912 2.565 1.00 73.31 90 ASN A O 1
ATOM 717 N N . GLY A 1 91 ? -17.823 -5.034 1.327 1.00 70.94 91 GLY A N 1
ATOM 718 C CA . GLY A 1 91 ? -18.959 -4.810 2.229 1.00 70.94 91 GLY A CA 1
ATOM 719 C C . GLY A 1 91 ? -18.784 -5.413 3.630 1.00 70.94 91 GLY A C 1
ATOM 720 O O . GLY A 1 91 ? -19.356 -4.902 4.595 1.00 70.94 91 GLY A O 1
ATOM 721 N N . GLN A 1 92 ? -17.969 -6.464 3.770 1.00 80.06 92 GLN A N 1
ATOM 722 C CA . GLN A 1 92 ? -17.707 -7.106 5.062 1.00 80.06 92 GLN A CA 1
ATOM 723 C C . GLN A 1 92 ? -16.768 -6.271 5.935 1.00 80.06 92 GLN A C 1
ATOM 725 O O . GLN A 1 92 ? -16.912 -6.280 7.156 1.00 80.06 92 GLN A O 1
ATOM 730 N N . LEU A 1 93 ? -15.865 -5.490 5.330 1.00 80.25 93 LEU A N 1
ATOM 731 C CA . LEU A 1 93 ? -14.953 -4.613 6.067 1.00 80.25 93 LEU A CA 1
ATOM 732 C C . LEU A 1 93 ? -15.724 -3.604 6.926 1.00 80.25 93 LEU A C 1
ATOM 734 O O . LEU A 1 93 ? -15.416 -3.427 8.102 1.00 80.25 93 LEU A O 1
ATOM 738 N N . LEU A 1 94 ? -16.774 -2.992 6.373 1.00 79.69 94 LEU A N 1
ATOM 739 C CA . LEU A 1 94 ? -17.609 -2.052 7.121 1.00 79.69 94 LEU A CA 1
ATOM 740 C C . LEU A 1 94 ? -18.289 -2.724 8.321 1.00 79.69 94 LEU A C 1
ATOM 742 O O . LEU A 1 94 ? -18.316 -2.160 9.415 1.00 79.69 94 LEU A O 1
ATOM 746 N N . ARG A 1 95 ? -18.822 -3.935 8.126 1.00 82.19 95 ARG A N 1
ATOM 747 C CA . ARG A 1 95 ? -19.457 -4.714 9.201 1.00 82.19 95 ARG A CA 1
ATOM 748 C C . ARG A 1 95 ? -18.452 -5.064 10.293 1.00 82.19 95 ARG A C 1
ATOM 750 O O . ARG A 1 95 ? -18.759 -4.908 11.469 1.00 82.19 95 ARG A O 1
ATOM 757 N N . PHE A 1 96 ? -17.244 -5.462 9.907 1.00 86.00 96 PHE A N 1
ATOM 758 C CA . PHE A 1 96 ? -16.165 -5.771 10.836 1.00 86.00 96 PHE A CA 1
ATOM 759 C C . PHE A 1 96 ? -15.752 -4.552 11.675 1.00 86.00 96 PHE A C 1
ATOM 761 O O . PHE A 1 96 ? -15.685 -4.649 12.899 1.00 86.00 96 PHE A O 1
ATOM 768 N N . LEU A 1 97 ? -15.547 -3.386 11.052 1.00 87.19 97 LEU A N 1
ATOM 769 C CA . LEU A 1 97 ? -15.193 -2.156 11.772 1.00 87.19 97 LEU A CA 1
ATOM 770 C C . LEU A 1 97 ? -16.301 -1.721 12.744 1.00 87.19 97 LEU A C 1
ATOM 772 O O . LEU A 1 97 ? -16.011 -1.356 13.884 1.00 87.19 97 LEU A O 1
ATOM 776 N N . LYS A 1 98 ? -17.572 -1.819 12.331 1.00 85.62 98 LYS A N 1
ATOM 777 C CA . LYS A 1 98 ? -18.721 -1.552 13.212 1.00 85.62 98 LYS A CA 1
ATOM 778 C C . LYS A 1 98 ? -18.777 -2.516 14.393 1.00 85.62 98 LYS A C 1
ATOM 780 O O . LYS A 1 98 ? -18.889 -2.068 15.528 1.00 85.62 98 LYS A O 1
ATOM 785 N N . MET A 1 99 ? -18.599 -3.812 14.147 1.00 93.00 99 MET A N 1
ATOM 786 C CA . MET A 1 99 ? -18.547 -4.825 15.202 1.00 93.00 99 MET A CA 1
ATOM 787 C C . MET A 1 99 ? -17.440 -4.519 16.224 1.00 93.00 99 MET A C 1
ATOM 789 O O . MET A 1 99 ? -17.660 -4.646 17.427 1.00 93.00 99 MET A O 1
ATOM 793 N N . LEU A 1 100 ? -16.251 -4.093 15.782 1.00 92.88 100 LEU A N 1
ATOM 794 C CA . LEU A 1 100 ? -15.173 -3.707 16.700 1.00 92.88 100 LEU A CA 1
ATOM 795 C C . LEU A 1 100 ? -15.581 -2.528 17.594 1.00 92.88 100 LEU A C 1
ATOM 797 O O . LEU A 1 100 ? -15.353 -2.575 18.805 1.00 92.88 100 LEU A O 1
ATOM 801 N N . ARG A 1 101 ? -16.226 -1.508 17.019 1.00 90.19 101 ARG A N 1
ATOM 802 C CA . ARG A 1 101 ? -16.743 -0.341 17.753 1.00 90.19 101 ARG A CA 1
ATOM 803 C C . ARG A 1 101 ? -17.815 -0.739 18.766 1.00 90.19 101 ARG A C 1
ATOM 805 O O . ARG A 1 101 ? -17.719 -0.358 19.927 1.00 90.19 101 ARG A O 1
ATOM 812 N N . GLU A 1 102 ? -18.779 -1.564 18.362 1.00 93.00 102 GLU A N 1
ATOM 813 C CA . GLU A 1 102 ? -19.838 -2.097 19.237 1.00 93.00 102 GLU A CA 1
ATOM 814 C C . GLU A 1 102 ? -19.272 -2.910 20.411 1.00 93.00 102 GLU A C 1
ATOM 816 O O . GLU A 1 102 ? -19.832 -2.916 21.504 1.00 93.00 102 GLU A O 1
ATOM 821 N N . LYS A 1 103 ? -18.121 -3.566 20.217 1.00 96.12 103 LYS A N 1
ATOM 822 C CA . LYS A 1 103 ? -17.378 -4.270 21.274 1.00 96.12 103 LYS A CA 1
ATOM 823 C C . LYS A 1 103 ? -16.465 -3.354 22.104 1.00 96.12 103 LYS A C 1
ATOM 825 O O . LYS A 1 103 ? -15.632 -3.857 22.860 1.00 96.12 103 LYS A O 1
ATOM 830 N N . GLY A 1 104 ? -16.595 -2.034 21.967 1.00 93.81 104 GLY A N 1
ATOM 831 C CA . GLY A 1 104 ? -15.853 -1.040 22.742 1.00 93.81 104 GLY A CA 1
ATOM 832 C C . GLY A 1 104 ? -14.383 -0.900 22.343 1.00 93.81 104 GLY A C 1
ATOM 833 O O . GLY A 1 104 ? -13.555 -0.546 23.181 1.00 93.81 104 GLY A O 1
ATOM 834 N N . LYS A 1 105 ? -14.015 -1.232 21.096 1.00 94.00 105 LYS A N 1
ATOM 835 C CA . LYS A 1 105 ? -12.656 -0.997 20.587 1.00 94.00 105 LYS A CA 1
ATOM 836 C C . LYS A 1 105 ? -12.538 0.406 20.001 1.00 94.00 105 LYS A C 1
ATOM 838 O O . LYS A 1 105 ? -13.353 0.800 19.169 1.00 94.00 105 LYS A O 1
ATOM 843 N N . ASN A 1 106 ? -11.465 1.098 20.379 1.00 92.69 106 ASN A N 1
ATOM 844 C CA . ASN A 1 106 ? -11.066 2.351 19.749 1.00 92.69 106 ASN A CA 1
ATOM 845 C C . ASN A 1 106 ? -10.327 2.046 18.446 1.00 92.69 106 ASN A C 1
ATOM 847 O O . ASN A 1 106 ? -9.439 1.188 18.417 1.00 92.69 106 ASN A O 1
ATOM 851 N N . LEU A 1 107 ? -10.691 2.745 17.379 1.00 92.31 107 LEU A N 1
ATOM 852 C CA . LEU A 1 107 ? -10.125 2.563 16.050 1.00 92.31 107 LEU A CA 1
ATOM 853 C C . LEU A 1 107 ? -9.314 3.793 15.662 1.00 92.31 107 LEU A C 1
ATOM 855 O O . LEU A 1 107 ? -9.719 4.926 15.903 1.00 92.31 107 LEU A O 1
ATOM 859 N N . PHE A 1 108 ? -8.182 3.576 15.000 1.00 91.94 108 PHE A N 1
ATOM 860 C CA . PHE A 1 108 ? -7.424 4.657 14.387 1.00 91.94 108 PHE A CA 1
ATOM 861 C C . PHE A 1 108 ? -6.981 4.278 12.979 1.00 91.94 108 PHE A C 1
ATOM 863 O O . PHE A 1 108 ? -6.803 3.101 12.662 1.00 91.94 108 PHE A O 1
ATOM 870 N N . LEU A 1 109 ? -6.790 5.292 12.142 1.00 89.06 109 LEU A N 1
ATOM 871 C CA . LEU A 1 109 ? -6.260 5.158 10.793 1.00 89.06 109 LEU A CA 1
ATOM 872 C C . LEU A 1 109 ? -4.915 5.875 10.694 1.00 89.06 109 LEU A C 1
ATOM 874 O O . LEU A 1 109 ? -4.795 7.031 11.092 1.00 89.06 109 LEU A O 1
ATOM 878 N N . LEU A 1 110 ? -3.912 5.200 10.133 1.00 87.62 110 LEU A N 1
ATOM 879 C CA . LEU A 1 110 ? -2.549 5.715 9.992 1.00 87.62 110 LEU A CA 1
ATOM 880 C C . LEU A 1 110 ? -2.066 5.534 8.548 1.00 87.62 110 LEU A C 1
ATOM 882 O O . LEU A 1 110 ? -1.734 4.419 8.138 1.00 87.62 110 LEU A O 1
ATOM 886 N N . THR A 1 111 ? -2.012 6.625 7.781 1.00 84.62 111 THR A N 1
ATOM 887 C CA . THR A 1 111 ? -1.679 6.610 6.347 1.00 84.62 111 THR A CA 1
ATOM 888 C C . THR A 1 111 ? -0.536 7.565 5.997 1.00 84.62 111 THR A C 1
ATOM 890 O O . THR A 1 111 ? -0.418 8.658 6.553 1.00 84.62 111 THR A O 1
ATOM 893 N N . ASN A 1 112 ? 0.314 7.163 5.046 1.00 84.69 112 ASN A N 1
ATOM 894 C CA . ASN A 1 112 ? 1.332 8.042 4.457 1.00 84.69 112 ASN A CA 1
ATOM 895 C C . ASN A 1 112 ? 0.752 8.969 3.378 1.00 84.69 112 ASN A C 1
ATOM 897 O O . ASN A 1 112 ? 1.406 9.941 3.002 1.00 84.69 112 ASN A O 1
ATOM 901 N N . SER A 1 113 ? -0.465 8.699 2.905 1.00 78.19 113 SER A N 1
ATOM 902 C CA . SER A 1 113 ? -1.116 9.509 1.882 1.00 78.19 113 SER A CA 1
ATOM 903 C C . SER A 1 113 ? -1.489 10.899 2.416 1.00 78.19 113 SER A C 1
ATOM 905 O O . SER A 1 113 ? -1.840 11.045 3.595 1.00 78.19 113 SER A O 1
ATOM 907 N N . PRO A 1 114 ? -1.441 11.941 1.567 1.00 73.19 114 PRO A N 1
ATOM 908 C CA . PRO A 1 114 ? -1.985 13.251 1.895 1.00 73.19 114 PRO A CA 1
ATOM 909 C C . PRO A 1 114 ? -3.472 13.178 2.243 1.00 73.19 114 PRO A C 1
ATOM 911 O O . PRO A 1 114 ? -4.239 12.491 1.570 1.00 73.19 114 PRO A O 1
ATOM 914 N N . PHE A 1 115 ? -3.879 13.942 3.258 1.00 65.94 115 PHE A N 1
ATOM 915 C CA . PHE A 1 115 ? -5.260 13.975 3.742 1.00 65.94 115 PHE A CA 1
ATOM 916 C C . PHE A 1 115 ? -6.271 14.305 2.636 1.00 65.94 115 PHE A C 1
ATOM 918 O O . PHE A 1 115 ? -7.265 13.604 2.503 1.00 65.94 115 PHE A O 1
ATOM 925 N N . THR A 1 116 ? -5.996 15.318 1.810 1.00 61.59 116 THR A N 1
ATOM 926 C CA . THR A 1 116 ? -6.907 15.786 0.751 1.00 61.59 116 THR A CA 1
ATOM 927 C C . THR A 1 116 ? -7.216 14.696 -0.277 1.00 61.59 116 THR A C 1
ATOM 929 O O . THR A 1 116 ? -8.375 14.452 -0.584 1.00 61.59 116 THR A O 1
ATOM 932 N N . LEU A 1 117 ? -6.190 13.971 -0.734 1.00 60.44 117 LEU A N 1
ATOM 933 C CA . LEU A 1 117 ? -6.332 12.904 -1.733 1.00 60.44 117 LEU A CA 1
ATOM 934 C C . LEU A 1 117 ? -6.995 11.649 -1.151 1.00 60.44 117 LEU A C 1
ATOM 936 O O . LEU A 1 117 ? -7.780 10.977 -1.812 1.00 60.44 117 LEU A O 1
ATOM 940 N N . TRP A 1 118 ? -6.681 11.328 0.106 1.00 61.81 118 TRP A N 1
ATOM 941 C CA . TRP A 1 118 ? -7.273 10.188 0.801 1.00 61.81 118 TRP A CA 1
ATOM 942 C C . TRP A 1 118 ? -8.752 10.417 1.137 1.00 61.81 118 TRP A C 1
ATOM 944 O O . TRP A 1 118 ? -9.548 9.481 1.101 1.00 61.81 118 TRP A O 1
ATOM 954 N N . MET A 1 119 ? -9.126 11.663 1.441 1.00 60.19 119 MET A N 1
ATOM 955 C CA . MET A 1 119 ? -10.504 12.039 1.748 1.00 60.19 119 MET A CA 1
ATOM 956 C C . MET A 1 119 ? -11.443 11.808 0.571 1.00 60.19 119 MET A C 1
ATOM 958 O O . MET A 1 119 ? -12.493 11.205 0.774 1.00 60.19 119 MET A O 1
ATOM 962 N N . GLU A 1 120 ? -11.054 12.213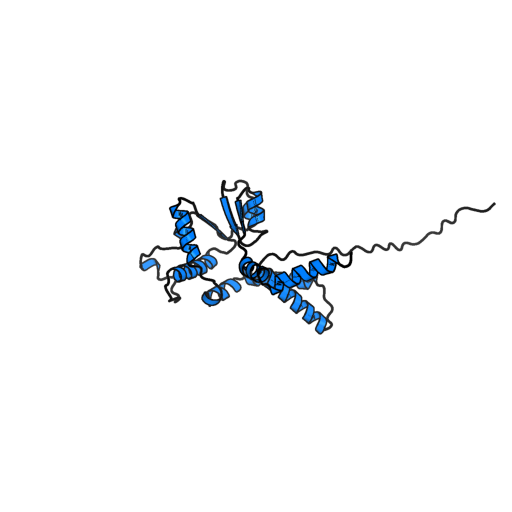 -0.638 1.00 61.91 120 GLU A N 1
ATOM 963 C CA . GLU A 1 120 ? -11.854 11.978 -1.844 1.00 61.91 120 GLU A CA 1
ATOM 964 C C . GLU A 1 120 ? -12.060 10.474 -2.067 1.00 61.91 120 GLU A C 1
ATOM 966 O O . GLU A 1 120 ? -13.196 10.009 -2.090 1.00 61.91 120 GLU A O 1
ATOM 971 N N . GLY A 1 121 ? -10.987 9.675 -2.070 1.00 61.50 121 GLY A N 1
ATOM 972 C CA . GLY A 1 121 ? -11.093 8.219 -2.235 1.00 61.50 121 GLY A CA 1
ATOM 973 C C . GLY A 1 121 ? -11.934 7.521 -1.154 1.00 61.50 121 GLY A C 1
ATOM 974 O O . GLY A 1 121 ? -12.727 6.631 -1.462 1.00 61.50 121 GLY A O 1
ATOM 975 N N . CYS A 1 122 ? -11.819 7.935 0.113 1.00 62.53 122 CYS A N 1
ATOM 976 C CA . CYS A 1 122 ? -12.599 7.347 1.208 1.00 62.53 122 CYS A CA 1
ATOM 977 C C . CYS A 1 122 ? -14.078 7.726 1.164 1.00 62.53 122 CYS A C 1
ATOM 979 O O . CYS A 1 122 ? -14.920 6.885 1.469 1.00 62.53 122 CYS A O 1
ATOM 981 N N . VAL A 1 123 ? -14.412 8.963 0.784 1.00 63.50 123 VAL A N 1
ATOM 982 C CA . VAL A 1 123 ? -15.809 9.384 0.588 1.00 63.50 123 VAL A CA 1
ATOM 983 C C . VAL A 1 123 ? -16.447 8.568 -0.533 1.00 63.50 123 VAL A C 1
ATOM 985 O O . VAL A 1 123 ? -17.553 8.055 -0.371 1.00 63.50 123 VAL A O 1
ATOM 988 N N . LEU A 1 124 ? -15.725 8.384 -1.634 1.00 60.72 124 LEU A N 1
ATOM 989 C CA . LEU A 1 124 ? -16.169 7.589 -2.773 1.00 60.72 124 LEU A CA 1
ATOM 990 C C . LEU A 1 124 ? -16.373 6.108 -2.399 1.00 60.72 124 LEU A C 1
ATOM 992 O O . LEU A 1 124 ? -17.443 5.543 -2.637 1.00 60.72 124 LEU A O 1
ATOM 996 N N . CYS A 1 125 ? -15.401 5.494 -1.720 1.00 59.75 125 CYS A N 1
ATOM 997 C CA . CYS A 1 125 ? -15.508 4.108 -1.255 1.00 59.75 125 CYS A CA 1
ATOM 998 C C . CYS A 1 125 ? -16.656 3.928 -0.239 1.00 59.75 125 CYS A C 1
ATOM 1000 O O . CYS A 1 125 ? -17.447 2.990 -0.347 1.00 59.75 125 CYS A O 1
ATOM 1002 N N . TRP A 1 126 ? -16.821 4.869 0.699 1.00 60.62 126 TRP A N 1
ATOM 1003 C CA . TRP A 1 126 ? -17.913 4.873 1.680 1.00 60.62 126 TRP A CA 1
ATOM 1004 C C . TRP A 1 126 ? -19.300 4.916 1.030 1.00 60.62 126 TRP A C 1
ATOM 1006 O O . TRP A 1 126 ? -20.168 4.112 1.377 1.00 60.62 126 TRP A O 1
ATOM 1016 N N . ARG A 1 127 ? -19.503 5.808 0.051 1.00 61.56 127 ARG A N 1
ATOM 1017 C CA . ARG A 1 127 ? -20.770 5.912 -0.693 1.00 61.56 127 ARG A CA 1
ATOM 1018 C C . ARG A 1 127 ? -21.092 4.615 -1.423 1.00 61.56 127 ARG A C 1
ATOM 1020 O O . ARG A 1 127 ? -22.234 4.156 -1.385 1.00 61.56 127 ARG A O 1
ATOM 1027 N N . SER A 1 128 ? -20.076 3.976 -2.000 1.00 56.88 128 SER A N 1
ATOM 1028 C CA . SER A 1 128 ? -20.285 2.699 -2.666 1.00 56.88 128 SER A CA 1
ATOM 1029 C C . SER A 1 128 ? -20.605 1.549 -1.709 1.00 56.88 128 SER A C 1
ATOM 1031 O O . SER A 1 128 ? -21.371 0.664 -2.086 1.00 56.88 128 SER A O 1
ATOM 1033 N N . LEU A 1 129 ? -20.056 1.538 -0.490 1.00 56.88 129 LEU A N 1
ATOM 1034 C CA . LEU A 1 129 ? -20.377 0.526 0.527 1.00 56.88 129 LEU A CA 1
ATOM 1035 C C . LEU A 1 129 ? -21.821 0.643 1.037 1.00 56.88 129 LEU A C 1
ATOM 1037 O O . LEU A 1 129 ? -22.389 -0.344 1.502 1.00 56.88 129 LEU A O 1
ATOM 1041 N N . LYS A 1 130 ? -22.421 1.834 0.936 1.00 57.94 130 LYS A N 1
ATOM 1042 C CA . LYS A 1 130 ? -23.828 2.102 1.270 1.00 57.94 130 LYS A CA 1
ATOM 1043 C C . LYS A 1 130 ? -24.799 1.820 0.110 1.00 57.94 130 LYS A C 1
ATOM 1045 O O . LYS A 1 130 ? -25.997 2.002 0.286 1.00 57.94 130 LYS A O 1
ATOM 1050 N N . GLY A 1 131 ? -24.311 1.348 -1.043 1.00 51.72 131 GLY A N 1
ATOM 1051 C CA . GLY A 1 131 ? -25.150 0.943 -2.178 1.00 51.72 131 GLY A CA 1
ATOM 1052 C C . GLY A 1 131 ? -25.672 2.094 -3.043 1.00 51.72 131 GLY A C 1
ATOM 1053 O O . GLY A 1 131 ? -26.578 1.875 -3.841 1.00 51.72 131 GLY A O 1
ATOM 1054 N N . ASN A 1 132 ? -25.123 3.307 -2.912 1.00 50.09 132 ASN A N 1
ATOM 1055 C CA . ASN A 1 132 ? -25.546 4.438 -3.733 1.00 50.09 132 ASN A CA 1
ATOM 1056 C C . ASN A 1 132 ? -24.707 4.473 -5.025 1.00 50.09 132 ASN A C 1
ATOM 1058 O O . ASN A 1 132 ? -23.507 4.742 -4.987 1.00 50.09 132 ASN A O 1
ATOM 1062 N N . THR A 1 133 ? -25.327 4.136 -6.157 1.00 43.84 133 THR A N 1
ATOM 1063 C CA . THR A 1 133 ? -24.679 3.910 -7.465 1.00 43.84 133 THR A CA 1
ATOM 1064 C C . THR A 1 133 ? -24.336 5.185 -8.238 1.00 43.84 133 THR A C 1
ATOM 1066 O O . THR A 1 133 ? -23.742 5.094 -9.307 1.00 43.84 133 THR A O 1
ATOM 1069 N N . SER A 1 134 ? -24.672 6.375 -7.727 1.00 42.50 134 SER A N 1
ATOM 1070 C CA . SER A 1 134 ? -24.375 7.632 -8.420 1.00 42.50 134 SER A CA 1
ATOM 1071 C C . SER A 1 134 ? -23.112 8.298 -7.871 1.00 42.50 134 SER A C 1
ATOM 1073 O O . SER A 1 134 ? -23.091 8.836 -6.758 1.00 42.50 134 SER A O 1
ATOM 1075 N N . PHE A 1 135 ? -22.055 8.247 -8.680 1.00 47.78 135 PHE A N 1
ATOM 1076 C CA . PHE A 1 135 ? -20.731 8.833 -8.449 1.00 47.78 135 PHE A CA 1
ATOM 1077 C C . PHE A 1 135 ? -20.591 10.254 -9.030 1.00 47.78 135 PHE A C 1
ATOM 1079 O O . PHE A 1 135 ? -19.485 10.720 -9.297 1.00 47.78 135 PHE A O 1
ATOM 1086 N N . CYS A 1 136 ? -21.703 10.962 -9.246 1.00 33.50 136 CYS A N 1
ATOM 1087 C CA . CYS A 1 136 ? -21.662 12.315 -9.790 1.00 33.50 136 CYS A CA 1
ATOM 1088 C C . CYS A 1 136 ? -21.170 13.322 -8.738 1.00 33.50 136 CYS A C 1
ATOM 1090 O O . CYS A 1 136 ? -21.703 13.432 -7.632 1.00 33.50 136 CYS A O 1
ATOM 1092 N N . ILE A 1 137 ? -20.104 14.012 -9.130 1.00 40.75 137 ILE A N 1
ATOM 1093 C CA . ILE A 1 137 ? -19.353 15.034 -8.414 1.00 40.75 137 ILE A CA 1
ATOM 1094 C C . ILE A 1 137 ? -20.236 16.266 -8.203 1.00 40.75 137 ILE A C 1
ATOM 1096 O O . ILE A 1 137 ? -20.665 16.867 -9.175 1.00 40.75 137 ILE A O 1
ATOM 1100 N N . ASP A 1 138 ? -20.434 16.645 -6.941 1.00 32.56 138 ASP A N 1
ATOM 1101 C CA . ASP A 1 138 ? -20.536 18.039 -6.494 1.00 32.56 138 ASP A CA 1
ATOM 1102 C C . ASP A 1 138 ? -20.148 18.091 -5.011 1.00 32.56 138 ASP A C 1
ATOM 1104 O O . ASP A 1 138 ? -20.962 18.062 -4.088 1.00 32.56 138 ASP A O 1
ATOM 1108 N N . VAL A 1 139 ? -18.834 18.108 -4.780 1.00 44.84 139 VAL A N 1
ATOM 1109 C CA . VAL A 1 139 ? -18.227 18.143 -3.443 1.00 44.84 139 VAL A CA 1
ATOM 1110 C C . VAL A 1 139 ? -18.474 19.453 -2.660 1.00 44.84 139 VAL A C 1
ATOM 1112 O O . VAL A 1 139 ? -18.398 19.385 -1.436 1.00 44.84 139 VAL A O 1
ATOM 1115 N N . PRO A 1 140 ? -18.816 20.625 -3.252 1.00 36.12 140 PRO A N 1
ATOM 1116 C CA . PRO A 1 140 ? -19.079 21.821 -2.448 1.00 36.12 140 PRO A CA 1
ATOM 1117 C C . PRO A 1 140 ? -20.554 22.018 -2.048 1.00 36.12 140 PRO A C 1
ATOM 1119 O O . PRO A 1 140 ? -20.838 22.949 -1.301 1.00 36.12 140 PRO A O 1
ATOM 1122 N N . PHE A 1 141 ? -21.503 21.181 -2.494 1.00 36.22 141 PHE A N 1
ATOM 1123 C CA . PHE A 1 141 ? -22.936 21.406 -2.221 1.00 36.22 141 PHE A CA 1
ATOM 1124 C C . PHE A 1 141 ? -23.488 20.627 -1.009 1.00 36.22 141 PHE A C 1
ATOM 1126 O O . PHE A 1 141 ? -24.570 20.932 -0.507 1.00 36.22 141 PHE A O 1
ATOM 1133 N N . LEU A 1 142 ? -22.752 19.636 -0.491 1.00 37.91 142 LEU A N 1
ATOM 1134 C CA . LEU A 1 142 ? -23.291 18.662 0.470 1.00 37.91 142 LEU A CA 1
ATOM 1135 C C . LEU A 1 142 ? -23.247 19.070 1.955 1.00 37.91 142 LEU A C 1
ATOM 1137 O O . LEU A 1 142 ? -23.753 18.323 2.787 1.00 37.91 142 LEU A O 1
ATOM 1141 N N . ASP A 1 143 ? -22.732 20.255 2.299 1.00 42.09 143 ASP A N 1
ATOM 1142 C CA . ASP A 1 143 ? -22.887 20.816 3.657 1.00 42.09 143 ASP A CA 1
ATOM 1143 C C . ASP A 1 143 ? -24.344 21.247 3.948 1.00 42.09 143 ASP A C 1
ATOM 1145 O O . ASP A 1 143 ? -24.705 21.517 5.093 1.00 42.09 143 ASP A O 1
ATOM 1149 N N . SER A 1 144 ? -25.206 21.281 2.923 1.00 38.25 144 SER A N 1
ATOM 1150 C CA . SER A 1 144 ? -26.582 21.791 3.004 1.00 38.25 144 SER A CA 1
ATOM 1151 C C . SER A 1 144 ? -27.657 20.751 3.368 1.00 38.25 144 SER A C 1
ATOM 1153 O O . SER A 1 144 ? -28.764 21.144 3.729 1.00 38.25 144 SER A O 1
ATOM 1155 N N . LEU A 1 145 ? -27.361 19.443 3.328 1.00 42.25 145 LEU A N 1
ATOM 1156 C CA . LEU A 1 145 ? -28.364 18.377 3.534 1.00 42.25 145 LEU A CA 1
ATOM 1157 C C . LEU A 1 145 ? -28.309 17.676 4.900 1.00 42.25 145 LEU A C 1
ATOM 1159 O O . LEU A 1 145 ? -29.082 16.755 5.142 1.00 42.25 145 LEU A O 1
ATOM 1163 N N . GLY A 1 146 ? -27.439 18.098 5.819 1.00 38.34 146 GLY A N 1
ATOM 1164 C CA . GLY A 1 146 ? -27.474 17.628 7.212 1.00 38.34 146 GLY A CA 1
ATOM 1165 C C . GLY A 1 146 ? -27.117 16.149 7.448 1.00 38.34 146 GLY A C 1
ATOM 1166 O O . GLY A 1 146 ? -26.980 15.753 8.604 1.00 38.34 146 GLY A O 1
ATOM 1167 N N . GLU A 1 147 ? -26.890 15.341 6.408 1.00 45.25 147 GLU A N 1
ATOM 1168 C CA . GLU A 1 147 ? -26.407 13.960 6.5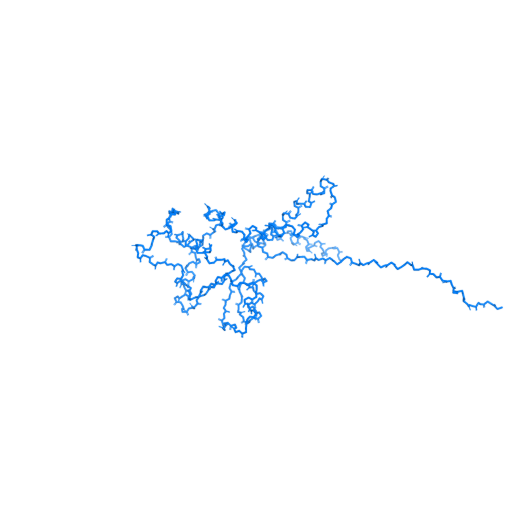33 1.00 45.25 147 GLU A CA 1
ATOM 1169 C C . GLU A 1 147 ? -24.897 13.929 6.820 1.00 45.25 147 GLU A C 1
ATOM 1171 O O . GLU A 1 147 ? -24.053 13.673 5.960 1.00 45.25 147 GLU A O 1
ATOM 1176 N N . ARG A 1 148 ? -24.545 14.190 8.082 1.00 44.03 148 ARG A N 1
ATOM 1177 C CA . ARG A 1 148 ? -23.218 13.896 8.633 1.00 44.03 148 ARG A CA 1
ATOM 1178 C C . ARG A 1 148 ? -23.087 12.391 8.897 1.00 44.03 148 ARG A C 1
ATOM 1180 O O . ARG A 1 148 ? -23.121 11.983 10.045 1.00 44.03 148 ARG A O 1
ATOM 1187 N N . GLU A 1 149 ? -22.963 11.565 7.863 1.00 54.19 149 GLU A N 1
ATOM 1188 C CA . GLU A 1 149 ? -22.502 10.176 8.039 1.00 54.19 149 GLU A CA 1
ATOM 1189 C C . GLU A 1 149 ? -21.168 9.996 7.327 1.00 54.19 149 GLU A C 1
ATOM 1191 O O . GLU A 1 149 ? -21.070 9.450 6.221 1.00 54.19 149 GLU A O 1
ATOM 1196 N N . SER A 1 150 ? -20.116 10.511 7.955 1.00 66.88 150 SER A N 1
ATOM 1197 C CA . SER A 1 150 ? -18.768 10.408 7.415 1.00 66.88 150 SER A CA 1
ATOM 1198 C C . SER A 1 150 ? -18.102 9.139 7.939 1.00 66.88 150 SER A C 1
ATOM 1200 O O . SER A 1 150 ? -18.139 8.850 9.131 1.00 66.88 150 SER A O 1
ATOM 1202 N N . TRP A 1 151 ? -17.399 8.405 7.073 1.00 76.75 151 TRP A N 1
ATOM 1203 C CA . TRP A 1 151 ? -16.543 7.272 7.464 1.00 76.75 151 TRP A CA 1
ATOM 1204 C C . TRP A 1 151 ? -15.602 7.592 8.643 1.00 76.75 151 TRP A C 1
ATOM 1206 O O . TRP A 1 151 ? -15.146 6.686 9.337 1.00 76.75 151 TRP A O 1
ATOM 1216 N N . ARG A 1 152 ? -15.315 8.882 8.871 1.00 77.25 152 ARG A N 1
ATOM 1217 C CA . ARG A 1 152 ? -14.505 9.395 9.978 1.00 77.25 152 ARG A CA 1
ATOM 1218 C C . ARG A 1 152 ? -15.085 9.019 11.338 1.00 77.25 152 ARG A C 1
ATOM 1220 O O . ARG A 1 152 ? -14.312 8.789 12.250 1.00 77.25 152 ARG A O 1
ATOM 1227 N N . GLU A 1 153 ? -16.402 8.882 11.468 1.00 82.31 153 GLU A N 1
ATOM 1228 C CA . GLU A 1 153 ? -17.058 8.469 12.719 1.00 82.31 153 GLU A CA 1
ATOM 1229 C C . GLU A 1 153 ? -16.720 7.034 13.136 1.00 82.31 153 GLU A C 1
ATOM 1231 O O . GLU A 1 153 ? -16.921 6.662 14.293 1.00 82.31 153 GLU A O 1
ATOM 1236 N N . LEU A 1 154 ? -16.189 6.219 12.218 1.00 82.12 154 LEU A N 1
ATOM 1237 C CA . LEU A 1 154 ? -15.655 4.908 12.570 1.00 82.12 154 LEU A CA 1
ATOM 1238 C C . LEU A 1 154 ? -14.331 5.000 13.330 1.00 82.12 154 LEU A C 1
ATOM 1240 O O . LEU A 1 154 ? -13.992 4.053 14.032 1.00 82.12 154 LEU A O 1
ATOM 1244 N N . PHE A 1 155 ? -13.575 6.087 13.176 1.00 88.56 155 PHE A N 1
ATOM 1245 C CA . PHE A 1 155 ? -12.215 6.208 13.687 1.00 88.56 155 PHE A CA 1
ATOM 1246 C C . PHE A 1 155 ? -12.131 7.310 14.738 1.00 88.56 155 PHE A C 1
ATOM 1248 O O . PHE A 1 155 ? -12.450 8.465 14.481 1.00 88.56 155 PHE A O 1
ATOM 1255 N N . ASP A 1 156 ? -11.621 6.966 15.913 1.00 89.62 156 ASP A N 1
ATOM 1256 C CA . ASP A 1 156 ? -11.357 7.919 16.990 1.00 89.62 156 ASP A CA 1
ATOM 1257 C C . ASP A 1 156 ? -10.193 8.850 16.638 1.00 89.62 156 ASP A C 1
ATOM 1259 O O . ASP A 1 156 ? -10.151 10.004 17.061 1.00 89.62 156 ASP A O 1
ATOM 1263 N N . VAL A 1 157 ? -9.239 8.350 15.845 1.00 89.00 157 VAL A N 1
ATOM 1264 C CA . VAL A 1 157 ? -8.061 9.106 15.416 1.00 89.00 157 VAL A CA 1
ATOM 1265 C C . VAL A 1 157 ? -7.744 8.810 13.950 1.00 89.00 157 VAL A C 1
ATOM 1267 O O . VAL A 1 157 ? -7.638 7.655 13.543 1.00 89.00 157 VAL A O 1
ATOM 1270 N N . VAL A 1 158 ? -7.525 9.854 13.148 1.00 86.50 158 VAL A N 1
ATOM 1271 C CA . VAL A 1 158 ? -7.047 9.735 11.761 1.00 86.50 158 VAL A CA 1
ATOM 1272 C C . VAL A 1 158 ? -5.752 10.524 11.609 1.00 86.50 158 VAL A C 1
ATOM 1274 O O . VAL A 1 158 ? -5.734 11.742 11.762 1.00 86.50 158 VAL A O 1
ATOM 1277 N N . ILE A 1 159 ? -4.669 9.826 11.277 1.00 86.31 159 ILE A N 1
ATOM 1278 C CA . ILE A 1 159 ? -3.331 10.387 11.090 1.00 86.31 159 ILE A CA 1
ATOM 1279 C C . ILE A 1 159 ? -2.948 10.229 9.617 1.00 86.31 159 ILE A C 1
ATOM 1281 O O . ILE A 1 159 ? -2.695 9.123 9.133 1.00 86.31 159 ILE A O 1
ATOM 1285 N N . ALA A 1 160 ? -2.911 11.351 8.903 1.00 86.06 160 ALA A N 1
ATOM 1286 C CA . ALA A 1 160 ? -2.461 11.429 7.516 1.00 86.06 160 ALA A CA 1
ATOM 1287 C C . ALA A 1 160 ? -1.011 11.921 7.431 1.00 86.06 160 ALA A C 1
ATOM 1289 O O . ALA A 1 160 ? -0.519 12.564 8.357 1.00 86.06 160 ALA A O 1
ATOM 1290 N N . LYS A 1 161 ? -0.331 11.640 6.309 1.00 83.62 161 LYS A N 1
ATOM 1291 C CA . LYS A 1 161 ? 1.105 11.932 6.120 1.00 83.62 161 LYS A CA 1
ATOM 1292 C C . LYS A 1 161 ? 1.971 11.463 7.299 1.00 83.62 161 LYS A C 1
ATOM 1294 O O . LYS A 1 161 ? 2.882 12.161 7.731 1.00 83.62 161 LYS A O 1
ATOM 1299 N N . ALA A 1 162 ? 1.698 10.262 7.799 1.00 83.94 162 ALA A N 1
ATOM 1300 C CA . ALA A 1 162 ? 2.333 9.721 8.997 1.00 83.94 162 ALA A CA 1
ATOM 1301 C C . ALA A 1 162 ? 3.864 9.598 8.908 1.00 83.94 162 ALA A C 1
ATOM 1303 O O . ALA A 1 162 ? 4.529 9.525 9.934 1.00 83.94 162 ALA A O 1
ATOM 1304 N N . ASN A 1 163 ? 4.436 9.574 7.699 1.00 83.88 163 ASN A N 1
ATOM 1305 C CA . ASN A 1 163 ? 5.868 9.389 7.469 1.00 83.88 163 ASN A CA 1
ATOM 1306 C C . ASN A 1 163 ? 6.390 8.048 8.026 1.00 83.88 163 ASN A C 1
ATOM 1308 O O . ASN A 1 163 ? 7.470 7.962 8.610 1.00 83.88 163 ASN A O 1
ATOM 1312 N N . LYS A 1 164 ? 5.615 6.968 7.860 1.00 86.12 164 LYS A N 1
ATOM 1313 C CA . LYS A 1 164 ? 6.069 5.595 8.128 1.00 86.12 164 LYS A CA 1
ATOM 1314 C C . LYS A 1 164 ? 7.285 5.271 7.244 1.00 86.12 164 LYS A C 1
ATOM 1316 O O . LYS A 1 164 ? 7.250 5.621 6.061 1.00 86.12 164 LYS A O 1
ATOM 1321 N N . PRO A 1 165 ? 8.315 4.570 7.758 1.00 82.00 165 PRO A N 1
ATOM 1322 C CA . PRO A 1 165 ? 8.397 3.938 9.083 1.00 82.00 165 PRO A CA 1
ATOM 1323 C C . PRO A 1 165 ? 8.820 4.870 10.231 1.00 82.00 165 PRO A C 1
ATOM 1325 O O . PRO A 1 165 ? 8.761 4.457 11.386 1.00 82.00 165 PRO A O 1
ATOM 1328 N N . ASN A 1 166 ? 9.239 6.105 9.951 1.00 83.19 166 ASN A N 1
ATOM 1329 C CA . ASN A 1 166 ? 9.802 7.002 10.968 1.00 83.19 166 ASN A CA 1
ATOM 1330 C C . ASN A 1 166 ? 8.793 7.388 12.058 1.00 83.19 166 ASN A C 1
ATOM 1332 O O . ASN A 1 166 ? 9.202 7.669 13.181 1.00 83.19 166 ASN A O 1
ATOM 1336 N N . PHE A 1 167 ? 7.490 7.322 11.761 1.00 82.81 167 PHE A N 1
ATOM 1337 C CA . PHE A 1 167 ? 6.408 7.499 12.737 1.00 82.81 167 PHE A CA 1
ATOM 1338 C C . PHE A 1 167 ? 6.616 6.697 14.035 1.00 82.81 167 PHE A C 1
ATOM 1340 O O . PHE A 1 167 ? 6.386 7.197 15.137 1.00 82.81 167 PHE A O 1
ATOM 1347 N N . TYR A 1 168 ? 7.078 5.450 13.906 1.00 78.19 168 TYR A N 1
ATOM 1348 C CA . TYR A 1 168 ? 7.162 4.495 15.015 1.00 78.19 168 TYR A CA 1
ATOM 1349 C C . TYR A 1 168 ? 8.409 4.657 15.885 1.00 78.19 168 TYR A C 1
ATOM 1351 O O . TYR A 1 168 ? 8.521 3.990 16.907 1.00 78.19 168 TYR A O 1
ATOM 1359 N N . SER A 1 169 ? 9.341 5.525 15.488 1.00 74.94 169 SER A N 1
ATOM 1360 C CA . SER A 1 169 ? 10.583 5.784 16.224 1.00 74.94 169 SER A CA 1
ATOM 1361 C C . SER A 1 169 ? 10.441 6.891 17.281 1.00 74.94 169 SER A C 1
ATOM 1363 O O . SER A 1 169 ? 11.440 7.295 17.865 1.00 74.94 169 SER A O 1
ATOM 1365 N N . SER A 1 170 ? 9.233 7.424 17.499 1.00 67.62 170 SER A N 1
ATOM 1366 C CA . SER A 1 170 ? 8.974 8.506 18.459 1.00 67.62 170 SER A CA 1
ATOM 1367 C C . SER A 1 170 ? 8.917 8.008 19.913 1.00 67.62 170 SER A C 1
ATOM 1369 O O . SER A 1 170 ? 8.545 6.867 20.178 1.00 67.62 170 SER A O 1
ATOM 1371 N N . GLU A 1 171 ? 9.277 8.873 20.871 1.00 61.38 171 GLU A N 1
ATOM 1372 C CA . GLU A 1 171 ? 9.527 8.499 22.278 1.00 61.38 171 GLU A CA 1
ATOM 1373 C C . GLU A 1 171 ? 8.296 8.054 23.097 1.00 61.38 171 GLU A C 1
ATOM 1375 O O . GLU A 1 171 ? 8.439 7.713 24.266 1.00 61.38 171 GLU A O 1
ATOM 1380 N N . HIS A 1 172 ? 7.088 7.996 22.528 1.00 59.56 172 HIS A N 1
ATOM 1381 C CA . HIS A 1 172 ? 5.884 7.607 23.278 1.00 59.56 172 HIS A CA 1
ATOM 1382 C C . HIS A 1 172 ? 4.905 6.789 22.417 1.00 59.56 172 HIS A C 1
ATOM 1384 O O . HIS A 1 172 ? 3.905 7.328 21.937 1.00 59.56 172 HIS A O 1
ATOM 1390 N N . PRO A 1 173 ? 5.142 5.481 22.199 1.00 63.91 173 PRO A N 1
ATOM 1391 C CA . PRO A 1 173 ? 4.209 4.655 21.445 1.00 63.91 173 PRO A CA 1
ATOM 1392 C C . PRO A 1 173 ? 2.906 4.440 22.229 1.00 63.91 173 PRO A C 1
ATOM 1394 O O . PRO A 1 173 ? 2.915 4.200 23.439 1.00 63.91 173 PRO A O 1
ATOM 1397 N N . PHE A 1 174 ? 1.770 4.470 21.524 1.00 68.56 174 PHE A N 1
ATOM 1398 C CA . PHE A 1 174 ? 0.494 3.987 22.056 1.00 68.56 174 PHE A CA 1
ATOM 1399 C C . PHE A 1 174 ? 0.678 2.591 22.680 1.00 68.56 174 PHE A C 1
ATOM 1401 O O . PHE A 1 174 ? 1.346 1.729 22.103 1.00 68.56 174 PHE A O 1
ATOM 1408 N N . ARG A 1 175 ? 0.087 2.349 23.855 1.00 70.62 175 ARG A N 1
ATOM 1409 C CA . ARG A 1 175 ? 0.140 1.043 24.534 1.00 70.62 175 ARG A CA 1
ATOM 1410 C C . ARG A 1 175 ? -1.037 0.164 24.101 1.00 70.62 175 ARG A C 1
ATOM 1412 O O . ARG A 1 175 ? -2.143 0.661 23.936 1.00 70.62 175 ARG A O 1
ATOM 1419 N N . PHE A 1 176 ? -0.797 -1.144 23.961 1.00 81.44 176 PHE A N 1
ATOM 1420 C CA . PHE A 1 176 ? -1.806 -2.160 23.606 1.00 81.44 176 PHE A CA 1
ATOM 1421 C C . PHE A 1 176 ? -2.490 -1.959 22.246 1.00 81.44 176 PHE A C 1
ATOM 1423 O O . PHE A 1 176 ? -3.701 -2.124 22.108 1.00 81.44 176 PHE A O 1
ATOM 1430 N N . VAL A 1 177 ? -1.700 -1.650 21.221 1.00 87.94 177 VAL A N 1
ATOM 1431 C CA . VAL A 1 177 ? -2.195 -1.508 19.850 1.00 87.94 177 VAL A CA 1
ATOM 1432 C C . VAL A 1 177 ? -2.119 -2.830 19.090 1.00 87.94 177 VAL A C 1
ATOM 1434 O O . VAL A 1 177 ? -1.112 -3.537 19.161 1.00 87.94 177 VAL A O 1
ATOM 1437 N N . MET A 1 178 ? -3.176 -3.131 18.332 1.00 90.25 178 MET A N 1
ATOM 1438 C CA . MET A 1 178 ? -3.139 -4.078 17.219 1.00 90.25 178 MET A CA 1
ATOM 1439 C C . MET A 1 178 ? -3.149 -3.288 15.910 1.00 90.25 178 MET A C 1
ATOM 1441 O O . MET A 1 178 ? -4.066 -2.502 15.680 1.00 90.25 178 MET A O 1
ATOM 1445 N N . TYR A 1 179 ? -2.126 -3.468 15.078 1.00 90.50 179 TYR A N 1
ATOM 1446 C CA . TYR A 1 179 ? -1.963 -2.745 13.821 1.00 90.50 179 TYR A CA 1
ATOM 1447 C C . TYR A 1 179 ? -2.005 -3.694 12.630 1.00 90.50 179 TYR A C 1
ATOM 1449 O O . TYR A 1 179 ? -1.275 -4.686 12.588 1.00 90.50 179 TYR A O 1
ATOM 1457 N N . PHE A 1 180 ? -2.860 -3.361 11.669 1.00 91.44 180 PHE A N 1
ATOM 1458 C CA . PHE A 1 180 ? -3.002 -4.071 10.407 1.00 91.44 180 PHE A CA 1
ATOM 1459 C C . PHE A 1 180 ? -2.308 -3.267 9.312 1.00 91.44 180 PHE A C 1
ATOM 1461 O O . PHE A 1 180 ? -2.542 -2.063 9.196 1.00 91.44 180 PHE A O 1
ATOM 1468 N N . GLY A 1 181 ? -1.470 -3.924 8.517 1.00 87.69 181 GLY A N 1
ATOM 1469 C CA . GLY A 1 181 ? -0.761 -3.280 7.418 1.00 87.69 181 GLY A CA 1
ATOM 1470 C C . GLY A 1 181 ? -0.355 -4.272 6.341 1.00 87.69 181 GLY A C 1
ATOM 1471 O O . GLY A 1 181 ? -0.178 -5.459 6.605 1.00 87.69 181 GLY A O 1
ATOM 1472 N N . ASP A 1 182 ? -0.213 -3.775 5.124 1.00 84.50 182 ASP A N 1
ATOM 1473 C CA . ASP A 1 182 ? 0.157 -4.535 3.931 1.00 84.50 182 ASP A CA 1
ATOM 1474 C C . ASP A 1 182 ? 1.672 -4.513 3.681 1.00 84.50 182 ASP A C 1
ATOM 1476 O O . ASP A 1 182 ? 2.245 -5.442 3.116 1.00 84.50 182 ASP A O 1
ATOM 1480 N N . HIS A 1 183 ? 2.373 -3.487 4.171 1.00 81.94 183 HIS A N 1
ATOM 1481 C CA . HIS A 1 183 ? 3.808 -3.371 3.952 1.00 81.94 183 HIS A CA 1
ATOM 1482 C C . HIS A 1 183 ? 4.651 -3.893 5.127 1.00 81.94 183 HIS A C 1
ATOM 1484 O O . HIS A 1 183 ? 4.876 -3.209 6.122 1.00 81.94 183 HIS A O 1
ATOM 1490 N N . LEU A 1 184 ? 5.275 -5.063 4.955 1.00 78.06 184 LEU A N 1
ATOM 1491 C CA . LEU A 1 184 ? 6.143 -5.691 5.969 1.00 78.06 184 LEU A CA 1
ATOM 1492 C C . LEU A 1 184 ? 7.138 -4.728 6.659 1.00 78.06 184 LEU A C 1
ATOM 1494 O O . LEU A 1 184 ? 7.291 -4.746 7.882 1.00 78.06 184 LEU A O 1
ATOM 1498 N N . PHE A 1 185 ? 7.827 -3.872 5.895 1.00 75.44 185 PHE A N 1
ATOM 1499 C CA . PHE A 1 185 ? 8.871 -3.000 6.443 1.00 75.44 185 PHE A CA 1
ATOM 1500 C C . PHE A 1 185 ? 8.350 -1.682 6.992 1.00 75.44 185 PHE A C 1
ATOM 1502 O O . PHE A 1 185 ? 8.757 -1.306 8.094 1.00 75.44 185 PHE A O 1
ATOM 1509 N N . SER A 1 186 ? 7.498 -0.970 6.248 1.00 76.19 186 SER A N 1
ATOM 1510 C CA . SER A 1 186 ? 6.989 0.305 6.750 1.00 76.19 186 SER A CA 1
ATOM 1511 C C . SER A 1 186 ? 5.950 0.112 7.840 1.00 76.19 186 SER A C 1
ATOM 1513 O O . SER A 1 186 ? 5.913 0.934 8.743 1.00 76.19 186 SER A O 1
ATOM 1515 N N . ASP A 1 187 ? 5.167 -0.967 7.788 1.00 81.50 187 ASP A N 1
ATOM 1516 C CA . ASP A 1 187 ? 3.945 -1.106 8.578 1.00 81.50 187 ASP A CA 1
ATOM 1517 C C . ASP A 1 187 ? 4.053 -2.164 9.668 1.00 81.50 187 ASP A C 1
ATOM 1519 O O . ASP A 1 187 ? 3.383 -2.036 10.680 1.00 81.50 187 ASP A O 1
ATOM 1523 N N . LEU A 1 188 ? 4.897 -3.190 9.531 1.00 83.94 188 LEU A N 1
ATOM 1524 C CA . LEU A 1 188 ? 4.962 -4.250 10.550 1.00 83.94 188 LEU A CA 1
ATOM 1525 C C . LEU A 1 188 ? 6.238 -4.178 11.387 1.00 83.94 188 LEU A C 1
ATOM 1527 O O . LEU A 1 188 ? 6.191 -4.343 12.606 1.00 83.94 188 LEU A O 1
ATOM 1531 N N . ARG A 1 189 ? 7.387 -3.875 10.769 1.00 83.06 189 ARG A N 1
ATOM 1532 C CA . ARG A 1 189 ? 8.674 -3.834 11.483 1.00 83.06 189 ARG A CA 1
ATOM 1533 C C . ARG A 1 189 ? 8.735 -2.724 12.533 1.00 83.06 189 ARG A C 1
ATOM 1535 O O . ARG A 1 189 ? 9.211 -2.972 13.638 1.00 83.06 189 ARG A O 1
ATOM 1542 N N . GLY A 1 190 ? 8.302 -1.511 12.184 1.00 82.44 190 GLY A N 1
ATOM 1543 C CA . GLY A 1 190 ? 8.296 -0.361 13.097 1.00 82.44 190 GLY A CA 1
ATOM 1544 C C . GLY A 1 190 ? 7.407 -0.605 14.323 1.00 82.44 190 GLY A C 1
ATOM 1545 O O . GLY A 1 190 ? 7.923 -0.615 15.440 1.00 82.44 190 GLY A O 1
ATOM 1546 N N . PRO A 1 191 ? 6.111 -0.904 14.133 1.00 83.19 191 PRO A N 1
ATOM 1547 C CA . PRO A 1 191 ? 5.182 -1.209 15.223 1.00 83.19 191 PRO A CA 1
ATOM 1548 C C . PRO A 1 191 ? 5.599 -2.373 16.106 1.00 83.19 191 PRO A C 1
ATOM 1550 O O . PRO A 1 191 ? 5.501 -2.277 17.324 1.00 83.19 191 PRO A O 1
ATOM 1553 N N . SER A 1 192 ? 6.101 -3.458 15.511 1.00 83.88 192 SER A N 1
ATOM 1554 C CA . SER A 1 192 ? 6.570 -4.613 16.278 1.00 83.88 192 SER A CA 1
ATOM 1555 C C . SER A 1 192 ? 7.705 -4.223 17.231 1.00 83.88 192 SER A C 1
ATOM 1557 O O . SER A 1 192 ? 7.669 -4.582 18.407 1.00 83.88 192 SER A O 1
ATOM 1559 N N . LYS A 1 193 ? 8.662 -3.401 16.773 1.00 82.69 193 LYS A N 1
ATOM 1560 C CA . LYS A 1 193 ? 9.718 -2.847 17.639 1.00 82.69 193 LYS A CA 1
ATOM 1561 C C . LYS A 1 193 ? 9.180 -1.899 18.711 1.00 82.69 193 LYS A C 1
ATOM 1563 O O . LYS A 1 193 ? 9.745 -1.845 19.796 1.00 82.69 193 LYS A O 1
ATOM 1568 N N . ALA A 1 194 ? 8.093 -1.190 18.421 1.00 80.69 194 ALA A N 1
ATOM 1569 C CA . ALA A 1 194 ? 7.385 -0.341 19.377 1.00 80.69 194 ALA A CA 1
ATOM 1570 C C . ALA A 1 194 ? 6.485 -1.134 20.357 1.00 80.69 194 ALA A C 1
ATOM 1572 O O . ALA A 1 194 ? 5.776 -0.534 21.163 1.00 80.69 194 ALA A O 1
ATOM 1573 N N . GLY A 1 195 ? 6.495 -2.474 20.301 1.00 84.19 195 GLY A N 1
ATOM 1574 C CA . GLY A 1 195 ? 5.721 -3.347 21.189 1.00 84.19 195 GLY A CA 1
ATOM 1575 C C . GLY A 1 195 ? 4.254 -3.529 20.788 1.00 84.19 195 GLY A C 1
ATOM 1576 O O . GLY A 1 195 ? 3.451 -4.005 21.592 1.00 84.19 195 GLY A O 1
ATOM 1577 N N . TRP A 1 196 ? 3.873 -3.143 19.568 1.00 89.06 196 TRP A N 1
ATOM 1578 C CA . TRP A 1 196 ? 2.515 -3.333 19.057 1.00 89.06 196 TRP A CA 1
ATOM 1579 C C . TRP A 1 196 ? 2.324 -4.763 18.552 1.00 89.06 196 TRP A C 1
ATOM 1581 O O . TRP A 1 196 ? 3.240 -5.372 17.997 1.00 89.06 196 TRP A O 1
ATOM 1591 N N . ARG A 1 197 ? 1.102 -5.288 18.687 1.00 90.94 197 ARG A N 1
ATOM 1592 C CA . ARG A 1 197 ? 0.701 -6.512 17.985 1.00 90.94 197 ARG A CA 1
ATOM 1593 C C . ARG A 1 197 ? 0.476 -6.160 16.521 1.00 90.94 197 ARG A C 1
ATOM 1595 O O . ARG A 1 197 ? -0.212 -5.186 16.227 1.00 90.94 197 ARG A O 1
ATOM 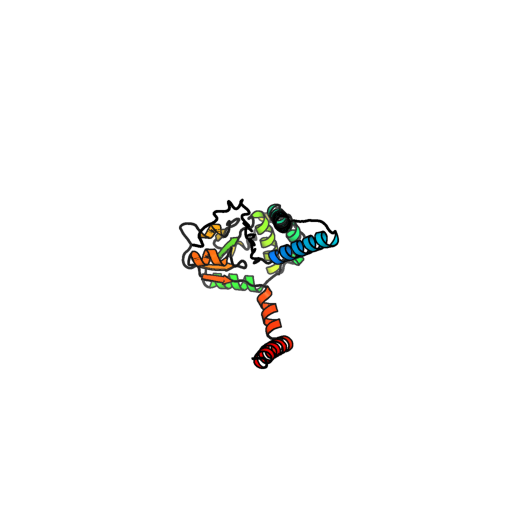1602 N N . THR A 1 198 ? 1.032 -6.939 15.607 1.00 90.94 198 THR A N 1
ATOM 1603 C CA . THR A 1 198 ? 0.936 -6.678 14.170 1.00 90.94 198 THR A CA 1
ATOM 1604 C C . THR A 1 198 ? 0.208 -7.809 13.458 1.00 90.94 198 THR A C 1
ATOM 1606 O O . THR A 1 198 ? 0.330 -8.973 13.831 1.00 90.94 198 THR A O 1
ATOM 1609 N N . ALA A 1 199 ? -0.560 -7.456 12.433 1.00 91.38 199 ALA A N 1
ATOM 1610 C CA . ALA A 1 199 ? -1.213 -8.387 11.527 1.00 91.38 199 ALA A CA 1
ATOM 1611 C C . ALA A 1 199 ? -0.938 -7.945 10.085 1.00 91.38 199 ALA A C 1
ATOM 1613 O O . ALA A 1 199 ? -1.133 -6.779 9.739 1.00 91.38 199 ALA A O 1
ATOM 1614 N N . ALA A 1 200 ? -0.449 -8.869 9.261 1.00 90.44 200 ALA A N 1
ATOM 1615 C CA . ALA A 1 200 ? -0.181 -8.608 7.854 1.00 90.44 200 ALA A CA 1
ATOM 1616 C C . ALA A 1 200 ? -1.462 -8.779 7.030 1.00 90.44 200 ALA A C 1
ATOM 1618 O O . ALA A 1 200 ? -2.185 -9.757 7.212 1.00 90.44 200 ALA A O 1
ATOM 1619 N N . ILE A 1 201 ? -1.715 -7.852 6.111 1.00 87.88 201 ILE A N 1
ATOM 1620 C CA . ILE A 1 201 ? -2.705 -8.014 5.046 1.00 87.88 201 ILE A CA 1
ATOM 1621 C C . ILE A 1 201 ? -1.938 -8.430 3.790 1.00 87.88 201 ILE A C 1
ATOM 1623 O O . ILE A 1 201 ? -1.101 -7.671 3.312 1.00 87.88 201 ILE A O 1
ATOM 1627 N N . ILE A 1 202 ? -2.200 -9.632 3.276 1.00 88.31 202 ILE A N 1
ATOM 1628 C CA . ILE A 1 202 ? -1.528 -10.189 2.094 1.00 88.31 202 ILE A CA 1
ATOM 1629 C C . ILE A 1 202 ? -2.618 -10.524 1.078 1.00 88.31 202 ILE A C 1
ATOM 1631 O O . ILE A 1 202 ? -3.416 -11.425 1.323 1.00 88.31 202 ILE A O 1
ATOM 1635 N N . GLN A 1 203 ? -2.696 -9.766 -0.018 1.00 83.88 203 GLN A N 1
ATOM 1636 C CA . GLN A 1 203 ? -3.780 -9.903 -0.998 1.00 83.88 203 GLN A CA 1
ATOM 1637 C C . GLN A 1 203 ? -3.626 -11.179 -1.830 1.00 83.88 203 GLN A C 1
ATOM 1639 O O . GLN A 1 203 ? -4.596 -11.880 -2.085 1.00 83.88 203 GLN A O 1
ATOM 1644 N N . GLU A 1 204 ? -2.390 -11.509 -2.186 1.00 86.06 204 GLU A N 1
ATOM 1645 C CA . GLU A 1 204 ? -2.021 -12.647 -3.025 1.00 86.06 204 GLU A CA 1
ATOM 1646 C C . GLU A 1 204 ? -2.176 -13.991 -2.299 1.00 86.06 204 GLU A C 1
ATOM 1648 O O . GLU A 1 204 ? -2.189 -15.043 -2.933 1.00 86.06 204 GLU A O 1
ATOM 1653 N N . LEU A 1 205 ? -2.319 -13.966 -0.968 1.00 88.62 205 LEU A N 1
ATOM 1654 C CA . LEU A 1 205 ? -2.372 -15.169 -0.142 1.00 88.62 205 LEU A CA 1
ATOM 1655 C C . LEU A 1 205 ? -3.567 -16.062 -0.485 1.00 88.62 205 LEU A C 1
ATOM 1657 O O . LEU A 1 205 ? -3.451 -17.278 -0.401 1.00 88.62 205 LEU A O 1
ATOM 1661 N N . GLU A 1 206 ? -4.706 -15.483 -0.866 1.00 87.94 206 GLU A N 1
ATOM 1662 C CA . GLU A 1 206 ? -5.883 -16.269 -1.247 1.00 87.94 206 GLU A CA 1
ATOM 1663 C C . GLU A 1 206 ? -5.606 -17.121 -2.491 1.00 87.94 206 GLU A C 1
ATOM 1665 O O . GLU A 1 206 ? -5.833 -18.330 -2.469 1.00 87.94 206 GLU A O 1
ATOM 1670 N N . SER A 1 207 ? -5.060 -16.509 -3.544 1.00 88.00 207 SER A N 1
ATOM 1671 C CA . SER A 1 207 ? -4.685 -17.218 -4.769 1.00 88.00 207 SER A CA 1
ATOM 1672 C C . SER A 1 207 ? -3.586 -18.246 -4.511 1.00 88.00 207 SER A C 1
ATOM 1674 O O . SER A 1 207 ? -3.678 -19.365 -5.002 1.00 88.00 207 SER A O 1
ATOM 1676 N N . GLU A 1 208 ? -2.589 -17.907 -3.692 1.00 88.50 208 GLU A N 1
ATOM 1677 C CA . GLU A 1 208 ? -1.515 -18.834 -3.325 1.00 88.50 208 GLU A CA 1
ATOM 1678 C C . GLU A 1 208 ? -2.059 -20.075 -2.600 1.00 88.50 208 GLU A C 1
ATOM 1680 O O . GLU A 1 208 ? -1.696 -21.198 -2.933 1.00 88.50 208 GLU A O 1
ATOM 1685 N N . ILE A 1 209 ? -2.979 -19.895 -1.645 1.00 90.25 209 ILE A N 1
ATOM 1686 C CA . ILE A 1 209 ? -3.631 -21.013 -0.948 1.00 90.25 209 ILE A CA 1
ATOM 1687 C C . ILE A 1 209 ? -4.430 -21.872 -1.931 1.00 90.25 209 ILE A C 1
ATOM 1689 O O . ILE A 1 209 ? -4.429 -23.095 -1.801 1.00 90.25 209 ILE A O 1
ATOM 1693 N N . GLN A 1 210 ? -5.130 -21.263 -2.890 1.00 91.75 210 GLN A N 1
ATOM 1694 C CA . GLN A 1 210 ? -5.882 -22.012 -3.899 1.00 91.75 210 GLN A CA 1
ATOM 1695 C C . GLN A 1 210 ? -4.944 -22.871 -4.751 1.00 91.75 210 GLN A C 1
ATOM 1697 O O . GLN A 1 210 ? -5.141 -24.082 -4.803 1.00 91.75 210 GLN A O 1
ATOM 1702 N N . ILE A 1 211 ? -3.888 -22.272 -5.309 1.00 89.62 211 ILE A N 1
ATOM 1703 C CA . ILE A 1 211 ? -2.891 -22.953 -6.148 1.00 89.62 211 ILE A CA 1
ATOM 1704 C C . ILE A 1 211 ? -2.211 -24.090 -5.378 1.00 89.62 211 ILE A C 1
ATOM 1706 O O . ILE A 1 211 ? -2.121 -25.209 -5.872 1.00 89.62 21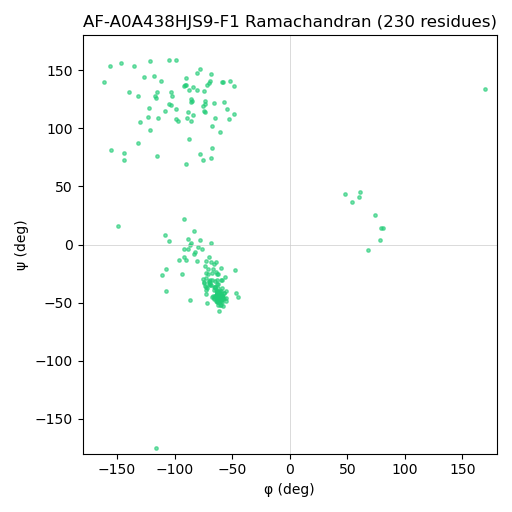1 ILE A O 1
ATOM 1710 N N . GLN A 1 212 ? -1.780 -23.845 -4.137 1.00 88.06 212 GLN A N 1
ATOM 1711 C CA . GLN A 1 212 ? -1.111 -24.867 -3.325 1.00 88.06 212 GLN A CA 1
ATOM 1712 C C . GLN A 1 212 ? -2.003 -26.070 -2.995 1.00 88.06 212 GLN A C 1
ATOM 1714 O O . GLN A 1 212 ? -1.497 -27.162 -2.728 1.00 88.06 212 GLN A O 1
ATOM 1719 N N . ASN A 1 213 ? -3.322 -25.878 -2.989 1.00 91.69 213 ASN A N 1
ATOM 1720 C CA . ASN A 1 213 ? -4.281 -26.950 -2.752 1.00 91.69 213 ASN A CA 1
ATOM 1721 C C . ASN A 1 213 ? -4.696 -27.688 -4.036 1.00 91.69 213 ASN A C 1
ATOM 1723 O O . ASN A 1 213 ? -5.429 -28.671 -3.928 1.00 91.69 213 ASN A O 1
ATOM 1727 N N . GLU A 1 214 ? -4.236 -27.270 -5.221 1.00 92.31 214 GLU A N 1
ATOM 1728 C CA . GLU A 1 214 ? -4.488 -27.996 -6.469 1.00 92.31 214 GLU A CA 1
ATOM 1729 C C . GLU A 1 214 ? -3.711 -29.319 -6.522 1.00 92.31 214 GLU A C 1
ATOM 1731 O O . GLU A 1 214 ? -2.536 -29.404 -6.153 1.00 92.31 214 GLU A O 1
ATOM 1736 N N . ASP A 1 215 ? -4.360 -30.371 -7.027 1.00 89.69 215 ASP A N 1
ATOM 1737 C CA . ASP A 1 215 ? -3.762 -31.709 -7.110 1.00 89.69 215 ASP A CA 1
ATOM 1738 C C . ASP A 1 215 ? -2.536 -31.749 -8.033 1.00 89.69 215 ASP A C 1
ATOM 1740 O O . ASP A 1 215 ? -1.581 -32.468 -7.746 1.00 89.69 215 ASP A O 1
ATOM 1744 N N . SER A 1 216 ? -2.534 -30.954 -9.108 1.00 88.56 216 SER A N 1
ATOM 1745 C CA . SER A 1 216 ? -1.402 -30.783 -10.031 1.00 88.56 216 SER A CA 1
ATOM 1746 C C . SER A 1 216 ? -0.155 -30.297 -9.297 1.00 88.56 216 SER A C 1
ATOM 1748 O O . SER A 1 216 ? 0.891 -30.941 -9.354 1.00 88.56 216 SER A O 1
ATOM 1750 N N . TYR A 1 217 ? -0.291 -29.207 -8.541 1.00 84.75 217 TYR A N 1
ATOM 1751 C CA . TYR A 1 217 ? 0.798 -28.611 -7.778 1.00 84.75 217 TYR A CA 1
ATOM 1752 C C . TYR A 1 217 ? 1.324 -29.567 -6.699 1.00 84.75 217 TYR A C 1
ATOM 1754 O O . TYR A 1 217 ? 2.533 -29.744 -6.530 1.00 84.75 217 TYR A O 1
ATOM 1762 N N . ARG A 1 218 ? 0.419 -30.250 -5.987 1.00 84.75 218 ARG A N 1
ATOM 1763 C CA . ARG A 1 218 ? 0.791 -31.242 -4.966 1.00 84.75 218 ARG A CA 1
ATOM 1764 C C . ARG A 1 218 ? 1.484 -32.463 -5.568 1.00 84.75 218 ARG A C 1
ATOM 1766 O O . ARG A 1 218 ? 2.396 -33.008 -4.944 1.00 84.75 218 ARG A O 1
ATOM 1773 N N . PHE A 1 219 ? 1.065 -32.889 -6.758 1.00 84.25 219 PHE A N 1
ATOM 1774 C CA . PHE A 1 219 ? 1.692 -33.985 -7.488 1.00 84.25 219 PHE A CA 1
ATOM 1775 C C . PHE A 1 219 ? 3.103 -33.613 -7.951 1.00 84.25 219 PHE A C 1
ATOM 1777 O O . PHE A 1 219 ? 4.028 -34.391 -7.731 1.00 84.25 219 PHE A O 1
ATOM 1784 N N . GLU A 1 220 ? 3.294 -32.419 -8.516 1.00 82.88 220 GLU A N 1
ATOM 1785 C CA . GLU A 1 220 ? 4.614 -31.920 -8.919 1.00 82.88 220 GLU A CA 1
ATOM 1786 C C . GLU A 1 220 ? 5.573 -31.804 -7.727 1.00 82.88 220 GLU A C 1
ATOM 1788 O O . GLU A 1 220 ? 6.685 -32.326 -7.793 1.00 82.88 220 GLU A O 1
ATOM 1793 N N . GLN A 1 221 ? 5.134 -31.240 -6.594 1.00 80.12 221 GLN A N 1
ATOM 1794 C CA . GLN A 1 221 ? 5.962 -31.202 -5.380 1.00 80.12 221 GLN A CA 1
ATOM 1795 C C . GLN A 1 221 ? 6.359 -32.600 -4.890 1.00 80.12 221 GLN A C 1
ATOM 1797 O O . GLN A 1 221 ? 7.510 -32.833 -4.513 1.00 80.12 221 GLN A O 1
ATOM 1802 N N . ALA A 1 222 ? 5.411 -33.542 -4.869 1.00 78.38 222 ALA A N 1
ATOM 1803 C CA . ALA A 1 222 ? 5.687 -34.915 -4.458 1.00 78.38 222 ALA A CA 1
ATOM 1804 C C . ALA A 1 222 ? 6.663 -35.607 -5.424 1.00 78.38 222 ALA A C 1
ATOM 1806 O O . ALA A 1 222 ? 7.531 -36.364 -4.984 1.00 78.38 222 ALA A O 1
ATOM 1807 N N . TRP A 1 223 ? 6.548 -35.322 -6.723 1.00 75.94 223 TRP A N 1
ATOM 1808 C CA . TRP A 1 223 ? 7.437 -35.841 -7.755 1.00 75.94 223 TRP A CA 1
ATOM 1809 C C . TRP A 1 223 ? 8.863 -35.303 -7.621 1.00 75.94 223 TRP A C 1
ATOM 1811 O O . TRP A 1 223 ? 9.816 -36.081 -7.690 1.00 75.94 223 TRP A O 1
ATOM 1821 N N . GLU A 1 224 ? 9.028 -34.002 -7.375 1.00 71.00 224 GLU A N 1
ATOM 1822 C CA . GLU A 1 224 ? 10.342 -33.403 -7.133 1.00 71.00 224 GLU A CA 1
ATOM 1823 C C . GLU A 1 224 ? 11.005 -34.025 -5.902 1.00 71.00 224 GLU A C 1
ATOM 1825 O O . GLU A 1 224 ? 12.109 -34.556 -6.011 1.00 71.00 224 GLU A O 1
ATOM 1830 N N . LEU A 1 225 ? 10.308 -34.067 -4.760 1.00 71.31 225 LEU A N 1
ATOM 1831 C CA . LEU A 1 225 ? 10.827 -34.651 -3.516 1.00 71.31 225 LEU A CA 1
ATOM 1832 C C . LEU A 1 225 ? 11.141 -36.151 -3.648 1.00 71.31 225 LEU A C 1
ATOM 1834 O O . LEU A 1 225 ? 12.146 -36.620 -3.108 1.00 71.31 225 LEU A O 1
ATOM 1838 N N . GLY A 1 226 ? 10.322 -36.901 -4.390 1.00 65.25 226 GLY A N 1
ATOM 1839 C CA . GLY A 1 226 ? 10.563 -38.314 -4.689 1.00 65.25 226 GLY A CA 1
ATOM 1840 C C . GLY A 1 226 ? 11.764 -38.541 -5.611 1.00 65.25 226 GLY A C 1
ATOM 1841 O O . GLY A 1 226 ? 12.507 -39.505 -5.427 1.00 65.25 226 GLY A O 1
ATOM 1842 N N . SER A 1 227 ? 12.006 -37.629 -6.555 1.00 60.34 227 SER A N 1
ATOM 1843 C CA . SER A 1 227 ? 13.135 -37.701 -7.489 1.00 60.34 227 SER A CA 1
ATOM 1844 C C . SER A 1 227 ? 14.471 -37.380 -6.813 1.00 60.34 227 SER A C 1
ATOM 1846 O O . SER A 1 227 ? 15.477 -38.017 -7.126 1.00 60.34 227 SER A O 1
ATOM 1848 N N . VAL A 1 228 ? 14.499 -36.453 -5.843 1.00 58.03 228 VAL A N 1
ATOM 1849 C CA . VAL A 1 228 ? 15.725 -36.171 -5.067 1.00 58.03 228 VAL A CA 1
ATOM 1850 C C . VAL A 1 228 ? 16.078 -37.333 -4.129 1.00 58.03 228 VAL A C 1
ATOM 1852 O O . VAL A 1 228 ? 17.253 -37.599 -3.899 1.00 58.03 228 VAL A O 1
ATOM 1855 N N . GLY A 1 229 ? 15.077 -38.063 -3.622 1.00 53.78 229 GLY A N 1
ATOM 1856 C CA . GLY A 1 229 ? 15.282 -39.237 -2.765 1.00 53.78 229 GLY A CA 1
ATOM 1857 C C . GLY A 1 229 ? 15.794 -40.489 -3.489 1.00 53.78 229 GLY A C 1
ATOM 1858 O O . GLY A 1 229 ? 16.327 -41.380 -2.839 1.00 53.78 229 GLY A O 1
ATOM 1859 N N . PHE A 1 230 ? 15.658 -40.566 -4.817 1.00 47.69 230 PHE A N 1
ATOM 1860 C CA . PHE A 1 230 ? 16.111 -41.713 -5.621 1.00 47.69 230 PHE A CA 1
ATOM 1861 C C . PHE A 1 230 ? 17.544 -41.552 -6.168 1.00 47.69 230 PHE A C 1
ATOM 1863 O O . PHE A 1 230 ? 18.112 -42.503 -6.700 1.00 47.69 230 PHE A O 1
ATOM 1870 N N . LEU A 1 231 ? 18.121 -40.349 -6.057 1.00 47.72 231 LEU A N 1
ATOM 1871 C CA . LEU A 1 231 ? 19.460 -39.996 -6.551 1.00 47.72 231 LEU A CA 1
ATOM 1872 C C . LEU A 1 231 ? 20.500 -39.793 -5.428 1.00 47.72 231 LEU A C 1
ATOM 1874 O O . LEU A 1 231 ? 21.610 -39.344 -5.719 1.00 47.72 231 LEU A O 1
ATOM 1878 N N . ALA A 1 232 ? 20.155 -40.109 -4.174 1.00 42.75 232 ALA A N 1
ATOM 1879 C CA . ALA A 1 232 ? 21.028 -40.006 -3.000 1.00 42.75 232 ALA A CA 1
ATOM 1880 C C . ALA A 1 232 ? 21.514 -41.377 -2.507 1.00 42.75 232 ALA A C 1
ATOM 1882 O O . ALA A 1 232 ? 20.714 -42.339 -2.543 1.00 42.75 232 ALA A O 1
#

Organism: Vitis vinifera (NCBI:txid29760)

Radius of gyration: 27.49 Å; Cα contacts (8 Å, |Δi|>4): 156; chains: 1; bounding box: 107×64×54 Å

pLDDT: mean 73.46, std 19.55, range [23.23, 97.62]

Solvent-accessible surface area (backbone atoms only — not comparable to full-atom values): 14492 Å² total; per-residue (Å²): 139,85,90,88,81,87,83,74,89,75,77,88,76,81,86,74,77,72,75,77,81,79,83,84,80,87,77,71,49,82,67,36,55,58,51,51,51,53,49,50,52,49,52,50,51,35,59,77,69,72,50,90,80,58,72,67,56,54,52,49,52,52,51,50,51,54,50,46,41,56,74,73,40,53,55,57,52,54,38,68,74,47,44,79,83,68,50,86,84,59,68,62,56,59,52,52,56,49,52,41,45,77,71,72,47,88,36,70,46,83,35,63,54,54,56,74,66,48,48,54,55,48,53,53,52,49,43,51,66,72,69,53,88,75,83,79,86,61,88,88,62,64,85,74,73,76,77,84,80,55,78,61,79,70,36,83,40,79,41,54,52,45,51,65,41,63,54,49,74,52,99,74,65,76,81,90,40,77,46,79,32,63,37,61,65,49,49,37,51,29,39,45,75,52,68,28,48,66,44,81,51,66,82,64,51,61,60,50,54,52,52,64,68,33,68,68,53,48,47,51,54,52,49,53,58,54,53,58,64,73,76,108

Secondary structure (DSSP, 8-state):
----------------------------STHHHHHHHHHHHHHHHHHHTT----HHHHHHHHHHHHHHHHHTTHHHHHHHHSHHHH----HHHHHHHHHHHHTT---EEE-SS-HHHHHHHHHHHHHHHTT-------TTSGGGS-----GGGG-SEEE-S--TTGGGGSS-PPSS-EEEES-IIIIIIHHHHTT-EEEE--STHHHHHHHHTSHHHHHHHHHHHHHHHT--

Foldseek 3Di:
DDDDDDPDPDDDDPPCPPDPPDDDDDQFDPCSVVLVVQLVVVVVVCVVVVHDDDSVVSSVVSVVVVVCCVVVCVVLVVCLVPVVVPDDADLVVVVVLVVCVVVVHAAEAAELADPVSVQSSQVQSVCVSVVNPDPDDDVVPPVPPPPPPHPCVSHPYYHYSCVFPVNLVDPDDDPAAEFEDAGCRRGPPSCVVSVYHYDHDHPCVVVVVVQCPDPVNVVVVVVVVVVVVVVD

Nearest PDB structures (foldseek):
  2bde-assembly1_A  TM=7.629E-01  e=2.344E-06  Legionella pneumophila
  4oh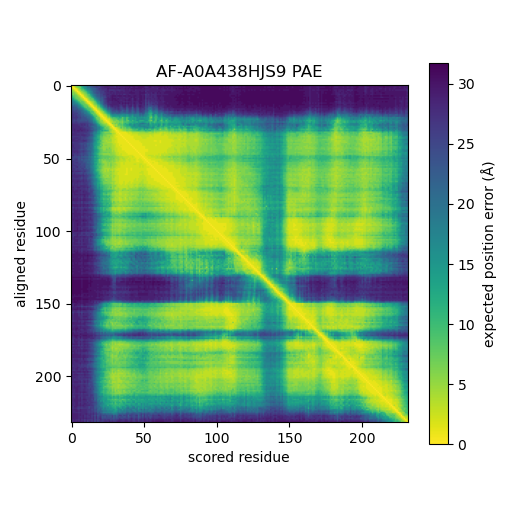f-assembly3_C  TM=7.227E-01  e=1.334E-06  Legionella pneumophila subsp. pneumophila str. Philadelphia 1
  4ohf-assembly1_A  TM=7.462E-01  e=2.068E-06  Legionella pneumophila subsp. pneumophila str. Philadelphia 1
  1knz-assembly2_C  TM=6.546E-01  e=3.541E+00  Simian rotavirus A/SA11